Protein AF-A0A7C4GAS5-F1 (afdb_monomer)

pLDDT: mean 87.89, std 11.31, range [51.94, 98.31]

Structure (mmCIF, N/CA/C/O backbone):
data_AF-A0A7C4GAS5-F1
#
_entry.id   AF-A0A7C4GAS5-F1
#
loop_
_atom_site.group_PDB
_atom_site.id
_atom_site.type_symbol
_atom_site.label_atom_id
_atom_site.label_alt_id
_atom_site.label_comp_id
_atom_site.label_asym_id
_atom_site.label_entity_id
_atom_site.label_seq_id
_atom_site.pdbx_PDB_ins_code
_atom_site.Cartn_x
_atom_site.Cartn_y
_atom_site.Cartn_z
_atom_site.occupancy
_atom_site.B_iso_or_equiv
_atom_site.auth_seq_id
_atom_site.auth_comp_id
_atom_site.auth_asym_id
_atom_site.auth_atom_id
_atom_site.pdbx_PDB_model_num
ATOM 1 N N . MET A 1 1 ? -17.655 3.571 15.540 1.00 93.62 1 MET A N 1
ATOM 2 C CA . MET A 1 1 ? -17.601 3.275 16.992 1.00 93.62 1 MET A CA 1
ATOM 3 C C . MET A 1 1 ? -16.304 2.554 17.314 1.00 93.62 1 MET A C 1
ATOM 5 O O . MET A 1 1 ? -15.889 1.741 16.504 1.00 93.62 1 MET A O 1
ATOM 9 N N . LEU A 1 2 ? -15.661 2.874 18.437 1.00 95.56 2 LEU A N 1
ATOM 10 C CA . LEU A 1 2 ? -14.325 2.406 18.823 1.00 95.56 2 LEU A CA 1
ATOM 11 C C . LEU A 1 2 ? -14.411 1.533 20.083 1.00 95.56 2 LEU A C 1
ATOM 13 O O . LEU A 1 2 ? -15.047 1.950 21.049 1.00 95.56 2 LEU A O 1
ATOM 17 N N . ALA A 1 3 ? -13.740 0.383 20.095 1.00 96.94 3 ALA A N 1
ATOM 18 C CA . ALA A 1 3 ? -13.521 -0.452 21.277 1.00 96.94 3 ALA A CA 1
ATOM 19 C C . ALA A 1 3 ? -12.016 -0.584 21.579 1.00 96.94 3 ALA A C 1
ATOM 21 O O . ALA A 1 3 ? -11.228 -0.765 20.653 1.00 96.94 3 ALA A O 1
ATOM 22 N N . GLU A 1 4 ? -11.626 -0.467 22.852 1.00 96.94 4 GLU A N 1
ATOM 23 C CA . GLU A 1 4 ? -10.246 -0.601 23.361 1.00 96.94 4 GLU A CA 1
ATOM 24 C C . GLU A 1 4 ? -10.040 -1.970 24.026 1.00 96.94 4 GLU A C 1
ATOM 26 O O . GLU A 1 4 ? -10.882 -2.401 24.815 1.00 96.94 4 GLU A O 1
ATOM 31 N N . PHE A 1 5 ? -8.893 -2.603 23.768 1.00 96.94 5 PHE A N 1
ATOM 32 C CA . PHE A 1 5 ? -8.471 -3.872 24.364 1.00 96.94 5 PHE A CA 1
ATOM 33 C C . PHE A 1 5 ? -7.028 -3.800 24.888 1.00 96.94 5 PHE A C 1
ATOM 35 O O . PHE A 1 5 ? -6.174 -3.104 24.327 1.00 96.94 5 PHE A O 1
ATOM 42 N N . ASP A 1 6 ? -6.750 -4.574 25.942 1.00 96.12 6 ASP A N 1
ATOM 43 C CA . ASP A 1 6 ? -5.435 -4.646 26.599 1.00 96.12 6 ASP A CA 1
ATOM 44 C C . ASP A 1 6 ? -4.482 -5.673 25.967 1.00 96.12 6 ASP A C 1
ATOM 46 O O . ASP A 1 6 ? -3.270 -5.587 26.160 1.00 96.12 6 ASP A O 1
ATOM 50 N N . SER A 1 7 ? -5.003 -6.657 25.225 1.00 95.31 7 SER A N 1
ATOM 51 C CA . SER A 1 7 ? -4.203 -7.770 24.705 1.00 95.31 7 SER A CA 1
ATOM 52 C C . SER A 1 7 ? -4.516 -8.100 23.239 1.00 95.31 7 SER A C 1
ATOM 54 O O . SER A 1 7 ? -5.651 -7.923 22.787 1.00 95.31 7 SER A O 1
ATOM 56 N N . PRO A 1 8 ? -3.539 -8.643 22.485 1.00 95.31 8 PRO A N 1
ATOM 57 C CA . PRO A 1 8 ? -3.768 -9.074 21.108 1.00 95.31 8 PRO A CA 1
ATOM 58 C C . PRO A 1 8 ? -4.712 -10.285 21.021 1.00 95.31 8 PRO A C 1
ATOM 60 O O . PRO A 1 8 ? -5.433 -10.423 20.039 1.00 95.31 8 PRO A O 1
ATOM 63 N N . GLY A 1 9 ? -4.740 -11.148 22.045 1.00 95.19 9 GLY A N 1
ATOM 64 C CA . GLY A 1 9 ? -5.660 -12.291 22.104 1.00 95.19 9 GLY A CA 1
ATOM 65 C C . GLY A 1 9 ? -7.122 -11.863 22.263 1.00 95.19 9 GLY A C 1
ATOM 66 O O . GLY A 1 9 ? -8.003 -12.419 21.605 1.00 95.19 9 GLY A O 1
ATOM 67 N N . ALA A 1 10 ? -7.366 -10.822 23.065 1.00 95.50 10 ALA A N 1
ATOM 68 C CA . ALA A 1 10 ? -8.685 -10.207 23.187 1.00 95.50 10 ALA A CA 1
ATOM 69 C C . ALA A 1 10 ? -9.137 -9.599 21.851 1.00 95.50 10 ALA A C 1
ATOM 71 O O . ALA A 1 10 ? -10.256 -9.853 21.411 1.00 95.50 10 ALA A O 1
ATOM 72 N N . LEU A 1 11 ? -8.241 -8.884 21.155 1.00 96.69 11 LEU A N 1
ATOM 73 C CA . LEU A 1 11 ? -8.531 -8.328 19.830 1.00 96.69 11 LEU A CA 1
ATOM 74 C C . LEU A 1 11 ? -8.882 -9.420 18.804 1.00 96.69 11 LEU A C 1
ATOM 76 O O . LEU A 1 11 ? -9.826 -9.243 18.041 1.00 96.69 11 LEU A O 1
ATOM 80 N N . LEU A 1 12 ? -8.154 -10.543 18.788 1.00 96.56 12 LEU A N 1
ATOM 81 C CA . LEU A 1 12 ? -8.440 -11.674 17.892 1.00 96.56 12 LEU A CA 1
ATOM 82 C C . LEU A 1 12 ? -9.841 -12.246 18.131 1.00 96.56 12 LEU A C 1
ATOM 84 O O . LEU A 1 12 ? -10.623 -12.377 17.193 1.00 96.56 12 LEU A O 1
ATOM 88 N N . THR A 1 13 ? -10.170 -12.519 19.393 1.00 96.12 13 THR A N 1
ATOM 89 C CA . THR A 1 13 ? -11.479 -13.063 19.784 1.00 96.12 13 THR A CA 1
ATOM 90 C C . THR A 1 13 ? -12.610 -12.084 19.452 1.00 96.12 13 THR A C 1
ATOM 92 O O . THR A 1 13 ? -13.660 -12.478 18.947 1.00 96.12 13 THR A O 1
ATOM 95 N N . ALA A 1 14 ? -12.388 -10.788 19.688 1.00 96.38 14 ALA A N 1
ATOM 96 C CA . ALA A 1 14 ? -13.325 -9.730 19.324 1.00 96.38 14 ALA A CA 1
ATOM 97 C C . ALA A 1 14 ? -13.529 -9.632 17.804 1.00 96.38 14 ALA A C 1
ATOM 99 O O . ALA A 1 14 ? -14.662 -9.500 17.345 1.00 96.38 14 ALA A O 1
ATOM 100 N N . ALA A 1 15 ? -12.453 -9.729 17.020 1.00 96.94 15 ALA A N 1
ATOM 101 C CA . ALA A 1 15 ? -12.507 -9.694 15.562 1.00 96.94 15 ALA A CA 1
ATOM 102 C C . ALA A 1 15 ? -13.317 -10.870 14.989 1.00 96.94 15 ALA A C 1
ATOM 104 O O . ALA A 1 15 ? -14.141 -10.659 14.100 1.00 96.94 15 ALA A O 1
ATOM 105 N N . GLU A 1 16 ? -13.154 -12.082 15.529 1.00 96.31 16 GLU A N 1
ATOM 106 C CA . GLU A 1 16 ? -13.967 -13.245 15.141 1.00 96.31 16 GLU A CA 1
ATOM 107 C C . GLU A 1 16 ? -15.456 -13.019 15.427 1.00 96.31 16 GLU A C 1
ATOM 109 O O . GLU A 1 16 ? -16.288 -13.228 14.548 1.00 96.31 16 GLU A O 1
ATOM 114 N N . GLN A 1 17 ? -15.799 -12.510 16.614 1.00 96.06 17 GLN A N 1
ATOM 115 C CA . GLN A 1 17 ? -17.194 -12.235 16.977 1.00 96.06 17 GLN A CA 1
ATOM 116 C C . GLN A 1 17 ? -17.818 -11.130 16.119 1.00 96.06 17 GLN A C 1
ATOM 118 O O . GLN A 1 17 ? -18.981 -11.232 15.734 1.00 96.06 17 GLN A O 1
ATOM 123 N N . VAL A 1 18 ? -17.060 -10.081 15.787 1.00 96.06 18 VAL A N 1
ATOM 124 C CA . VAL A 1 18 ? -17.526 -8.986 14.920 1.00 96.06 18 VAL A CA 1
ATOM 125 C C . VAL A 1 18 ? -17.733 -9.478 13.485 1.00 96.06 18 VAL A C 1
ATOM 127 O O . VAL A 1 18 ? -18.745 -9.144 12.864 1.00 96.06 18 VAL A O 1
ATOM 130 N N . ARG A 1 19 ? -16.827 -10.321 12.971 1.00 95.31 19 ARG A N 1
ATOM 131 C CA . ARG A 1 19 ? -16.991 -10.999 11.677 1.00 95.31 19 ARG A CA 1
ATOM 132 C C . ARG A 1 19 ? -18.252 -11.865 11.668 1.00 95.31 19 ARG A C 1
ATOM 134 O O . ARG A 1 19 ? -19.052 -11.763 10.740 1.00 95.31 19 ARG A O 1
ATOM 141 N N . ASP A 1 20 ? -18.428 -12.698 12.691 1.00 95.38 20 ASP A N 1
ATOM 142 C CA . ASP A 1 20 ? -19.526 -13.667 12.781 1.00 95.38 20 ASP A CA 1
ATOM 143 C C . ASP A 1 20 ? -20.883 -12.982 13.024 1.00 95.38 20 ASP A C 1
ATOM 145 O O . ASP A 1 20 ? -21.916 -13.475 12.569 1.00 95.38 20 ASP A O 1
ATOM 149 N N . ALA A 1 21 ? -20.886 -11.798 13.650 1.00 94.19 21 ALA A N 1
ATOM 150 C CA . ALA A 1 21 ? -22.058 -10.929 13.758 1.00 94.19 21 ALA A CA 1
ATOM 151 C C . ALA A 1 21 ? -22.500 -10.336 12.403 1.00 94.19 21 ALA A C 1
ATOM 153 O O . ALA A 1 21 ? -23.658 -9.948 12.252 1.00 94.19 21 ALA A O 1
ATOM 154 N N . GLY A 1 22 ? -21.618 -10.328 11.396 1.00 94.25 22 GLY A N 1
ATOM 155 C CA . GLY A 1 22 ? -21.942 -9.943 10.021 1.00 94.25 22 GLY A CA 1
ATOM 156 C C . GLY A 1 22 ? -21.581 -8.507 9.637 1.00 94.25 22 GLY A C 1
ATOM 157 O O . GLY A 1 22 ? -21.947 -8.080 8.534 1.00 94.25 22 GLY A O 1
ATOM 158 N N . PHE A 1 23 ? -20.835 -7.786 10.480 1.00 95.31 23 PHE A N 1
ATOM 159 C CA . PHE A 1 23 ? -20.295 -6.470 10.137 1.00 95.31 23 PHE A CA 1
ATOM 160 C C . PHE A 1 23 ? -19.322 -6.581 8.954 1.00 95.31 23 PHE A C 1
ATOM 162 O O . PHE A 1 23 ? -18.507 -7.505 8.868 1.00 95.31 23 PHE A O 1
ATOM 169 N N . ARG A 1 24 ? -19.389 -5.626 8.021 1.00 93.50 24 ARG A N 1
ATOM 170 C CA . ARG A 1 24 ? -18.609 -5.621 6.769 1.00 93.50 24 ARG A CA 1
ATOM 171 C C . ARG A 1 24 ? -17.616 -4.468 6.663 1.00 93.50 24 ARG A C 1
ATOM 173 O O . ARG A 1 24 ? -16.608 -4.614 5.979 1.00 93.50 24 ARG A O 1
ATOM 180 N N . ARG A 1 25 ? -17.912 -3.328 7.282 1.00 94.50 25 ARG A N 1
ATOM 181 C CA . ARG A 1 25 ? -17.090 -2.116 7.308 1.00 94.50 25 ARG A CA 1
ATOM 182 C C . ARG A 1 25 ? -16.581 -1.893 8.722 1.00 94.50 25 ARG A C 1
ATOM 184 O O . ARG A 1 25 ? -17.173 -1.178 9.525 1.00 94.50 25 ARG A O 1
ATOM 191 N N . TRP A 1 26 ? -15.489 -2.562 9.031 1.00 95.38 26 TRP A N 1
ATOM 192 C CA . TRP A 1 26 ? -14.801 -2.429 10.300 1.00 95.38 26 TRP A CA 1
ATOM 193 C C . TRP A 1 26 ? -13.328 -2.761 10.100 1.00 95.38 26 TRP A C 1
ATOM 195 O O . TRP A 1 26 ? -12.958 -3.420 9.127 1.00 95.38 26 TRP A O 1
ATOM 205 N N . ASP A 1 27 ? -12.496 -2.269 11.005 1.00 95.38 27 ASP A N 1
ATOM 206 C CA . ASP A 1 27 ? -11.054 -2.450 10.951 1.00 95.38 27 ASP A CA 1
ATOM 207 C C . ASP A 1 27 ? -10.482 -2.659 12.355 1.00 95.38 27 ASP A C 1
ATOM 209 O O . ASP A 1 27 ? -11.112 -2.326 13.368 1.00 95.38 27 ASP A O 1
ATOM 213 N N . THR A 1 28 ? -9.281 -3.224 12.416 1.00 96.50 28 THR A N 1
ATOM 214 C CA . THR A 1 28 ? -8.532 -3.397 13.659 1.00 96.50 28 THR A CA 1
ATOM 215 C C . THR A 1 28 ? -7.235 -2.609 13.600 1.00 96.50 28 THR A C 1
ATOM 217 O O . THR A 1 28 ? -6.583 -2.505 12.564 1.00 96.50 28 THR A O 1
ATOM 220 N N . HIS A 1 29 ? -6.846 -2.032 14.731 1.00 96.06 29 HIS A N 1
ATOM 221 C CA . HIS A 1 29 ? -5.615 -1.269 14.840 1.00 96.06 29 HIS A CA 1
ATOM 222 C C . HIS A 1 29 ? -4.776 -1.806 15.991 1.00 96.06 29 HIS A C 1
ATOM 224 O O . HIS A 1 29 ? -5.226 -1.871 17.138 1.00 96.06 29 HIS A O 1
ATOM 230 N N . SER A 1 30 ? -3.541 -2.176 15.674 1.00 96.56 30 SER A N 1
ATOM 231 C CA . SER A 1 30 ? -2.577 -2.726 16.617 1.00 96.56 30 SER A CA 1
ATOM 232 C C . SER A 1 30 ? -1.210 -2.053 16.454 1.00 96.56 30 SER A C 1
ATOM 234 O O . SER A 1 30 ? -0.847 -1.653 15.344 1.00 96.56 30 SER A O 1
ATOM 236 N N . PRO A 1 31 ? -0.413 -1.958 17.533 1.00 96.19 31 PRO A N 1
ATOM 237 C CA . PRO A 1 31 ? 0.926 -1.366 17.480 1.00 96.19 31 PRO A CA 1
ATOM 238 C C . PRO A 1 31 ? 1.930 -2.226 16.698 1.00 96.19 31 PRO A C 1
ATOM 240 O O . PRO A 1 31 ? 2.973 -1.736 16.272 1.00 96.19 31 PRO A O 1
ATOM 243 N N . PHE A 1 32 ? 1.622 -3.509 16.505 1.00 95.62 32 PHE A N 1
ATOM 244 C CA . PHE A 1 32 ? 2.434 -4.468 15.763 1.00 95.62 32 PHE A CA 1
ATOM 245 C C . PHE A 1 32 ? 1.546 -5.476 15.014 1.00 95.62 32 PHE A C 1
ATOM 247 O O . PHE A 1 32 ? 0.369 -5.622 15.360 1.00 95.62 32 PHE A O 1
ATOM 254 N N . PRO A 1 33 ? 2.082 -6.204 14.017 1.00 94.62 33 PRO A N 1
ATOM 255 C CA . PRO A 1 33 ? 1.334 -7.237 13.304 1.00 94.62 33 PRO A CA 1
ATOM 256 C C . PRO A 1 33 ? 0.911 -8.381 14.235 1.00 94.62 33 PRO A C 1
ATOM 258 O O . PRO A 1 33 ? 1.749 -9.104 14.780 1.00 94.62 33 PRO A O 1
ATOM 261 N N . VAL A 1 34 ? -0.398 -8.561 14.412 1.00 95.31 34 VAL A N 1
ATOM 262 C CA . VAL A 1 34 ? -0.955 -9.662 15.205 1.00 95.31 34 VAL A CA 1
ATOM 263 C C . VAL A 1 34 ? -1.137 -10.880 14.301 1.00 95.31 34 VAL A C 1
ATOM 265 O O . VAL A 1 34 ? -1.860 -10.838 13.309 1.00 95.31 34 VAL A O 1
ATOM 268 N N . HIS A 1 35 ? -0.473 -11.986 14.631 1.00 94.75 35 HIS A N 1
ATOM 269 C CA . HIS A 1 35 ? -0.572 -13.215 13.846 1.00 94.75 35 HIS A CA 1
ATOM 270 C C . HIS A 1 35 ? -2.004 -13.760 13.891 1.00 94.75 35 HIS A C 1
ATOM 272 O O . HIS A 1 35 ? -2.586 -13.887 14.963 1.00 94.75 35 HIS A O 1
ATOM 278 N N . GLY A 1 36 ? -2.563 -14.096 12.728 1.00 93.50 36 GLY A N 1
ATOM 279 C CA . GLY A 1 36 ? -3.919 -14.642 12.622 1.00 93.50 36 GLY A CA 1
ATOM 280 C C . GLY A 1 36 ? -5.035 -13.598 12.550 1.00 93.50 36 GLY A C 1
ATOM 281 O O . GLY A 1 36 ? -6.168 -13.982 12.270 1.00 93.50 36 GLY A O 1
ATOM 282 N N . ILE A 1 37 ? -4.737 -12.299 12.700 1.00 95.38 37 ILE A N 1
ATOM 283 C CA . ILE A 1 37 ? -5.765 -11.246 12.632 1.00 95.38 37 ILE A CA 1
ATOM 284 C C . ILE A 1 37 ? -6.477 -11.229 11.277 1.00 95.38 37 ILE A C 1
ATOM 286 O O . ILE A 1 37 ? -7.697 -11.131 11.228 1.00 95.38 37 ILE A O 1
ATOM 290 N N . ASP A 1 38 ? -5.747 -11.471 10.186 1.00 93.62 38 ASP A N 1
ATOM 291 C CA . ASP A 1 38 ? -6.314 -11.547 8.839 1.00 93.62 38 ASP A CA 1
ATOM 292 C C . ASP A 1 38 ? -7.386 -12.647 8.717 1.00 93.62 38 ASP A C 1
ATOM 294 O O . ASP A 1 38 ? -8.411 -12.477 8.053 1.00 93.62 38 ASP A O 1
ATOM 298 N N . GLN A 1 39 ? -7.159 -13.791 9.373 1.00 93.75 39 GLN A N 1
ATOM 299 C CA . GLN A 1 39 ? -8.096 -14.918 9.378 1.00 93.75 39 GLN A CA 1
ATOM 300 C C . GLN A 1 39 ? -9.282 -14.634 10.305 1.00 93.75 39 GLN A C 1
ATOM 302 O O . GLN A 1 39 ? -10.425 -14.891 9.921 1.00 93.75 39 GLN A O 1
ATOM 307 N N . ALA A 1 40 ? -9.025 -14.039 11.474 1.00 95.12 40 ALA A N 1
ATOM 308 C CA . ALA A 1 40 ? -10.055 -13.597 12.412 1.00 95.12 40 ALA A CA 1
ATOM 309 C C . ALA A 1 40 ? -11.010 -12.580 11.765 1.00 95.12 40 ALA A C 1
ATOM 311 O O . ALA A 1 40 ? -12.224 -12.735 11.854 1.00 95.12 40 ALA A O 1
ATOM 312 N N . MET A 1 41 ? -10.477 -11.612 11.013 1.00 95.31 41 MET A N 1
ATOM 313 C CA . MET A 1 41 ? -11.263 -10.638 10.247 1.00 95.31 41 MET A CA 1
ATOM 314 C C . MET A 1 41 ? -11.915 -11.231 8.989 1.00 95.31 41 MET A C 1
ATOM 316 O O . MET A 1 41 ? -12.883 -10.680 8.470 1.00 95.31 41 MET A O 1
ATOM 320 N N . GLY A 1 42 ? -11.397 -12.347 8.471 1.00 93.06 42 GLY A N 1
ATOM 321 C CA . GLY A 1 42 ? -11.877 -12.952 7.228 1.00 93.06 42 GLY A CA 1
ATOM 322 C C . GLY A 1 42 ? -11.516 -12.144 5.976 1.00 93.06 42 GLY A C 1
ATOM 323 O O . GLY A 1 42 ? -12.251 -12.177 4.983 1.00 93.06 42 GLY A O 1
ATOM 324 N N . ILE A 1 43 ? -10.400 -11.406 6.000 1.00 91.25 43 ILE A N 1
ATOM 325 C CA . ILE A 1 43 ? -9.978 -10.596 4.853 1.00 91.25 43 ILE A CA 1
ATOM 326 C C . ILE A 1 43 ? -9.440 -11.469 3.717 1.00 91.25 43 ILE A C 1
ATOM 328 O O . ILE A 1 43 ? -8.815 -12.515 3.904 1.00 91.25 43 ILE A O 1
ATOM 332 N N . ARG A 1 44 ? -9.681 -11.025 2.482 1.00 91.56 44 ARG A N 1
ATOM 333 C CA . ARG A 1 44 ? -9.149 -11.690 1.288 1.00 91.56 44 ARG A CA 1
ATOM 334 C C . ARG A 1 44 ? -7.689 -11.307 1.080 1.00 91.56 44 ARG A C 1
ATOM 336 O O . ARG A 1 44 ? -7.268 -10.204 1.416 1.00 91.56 44 ARG A O 1
ATOM 343 N N . ARG A 1 45 ? -6.936 -12.189 0.418 1.00 91.62 45 ARG A N 1
ATOM 344 C CA . ARG A 1 45 ? -5.566 -11.883 -0.016 1.00 91.62 45 ARG A CA 1
ATOM 345 C C . ARG A 1 45 ? -5.534 -10.629 -0.892 1.00 91.62 45 ARG A C 1
ATOM 347 O O . ARG A 1 45 ? -6.363 -10.460 -1.789 1.00 91.62 45 ARG A O 1
ATOM 354 N N . THR A 1 46 ? -4.537 -9.782 -0.648 1.00 93.50 46 THR A N 1
ATOM 355 C CA . THR A 1 46 ? -4.299 -8.569 -1.435 1.00 93.50 46 THR A CA 1
ATOM 356 C C . THR A 1 46 ? -3.953 -8.890 -2.895 1.00 93.50 46 THR A C 1
ATOM 358 O O . THR A 1 46 ? -3.349 -9.919 -3.204 1.00 93.50 46 THR A O 1
ATOM 361 N N . ARG A 1 47 ? -4.324 -7.983 -3.807 1.00 95.31 47 ARG A N 1
ATOM 362 C CA . ARG A 1 47 ? -3.969 -8.040 -5.237 1.00 95.31 47 ARG A CA 1
ATOM 363 C C . ARG A 1 47 ? -2.584 -7.456 -5.533 1.00 95.31 47 ARG A C 1
ATOM 365 O O . ARG A 1 47 ? -2.110 -7.584 -6.659 1.00 95.31 47 ARG A O 1
ATOM 372 N N . LEU A 1 48 ? -1.929 -6.851 -4.538 1.00 96.12 48 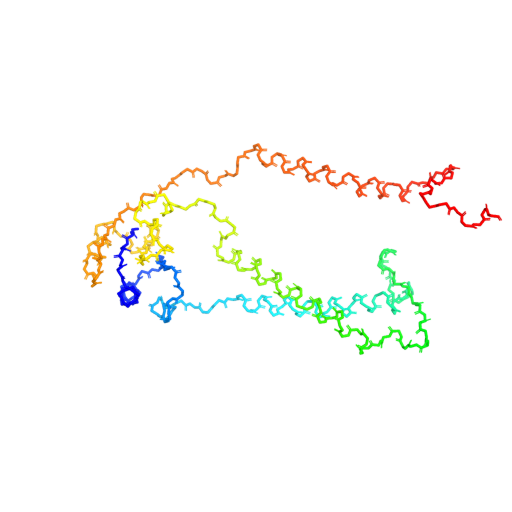LEU A N 1
ATOM 373 C CA . LEU A 1 48 ? -0.629 -6.195 -4.686 1.00 96.12 48 LEU A CA 1
ATOM 374 C C . LEU A 1 48 ? 0.457 -7.092 -5.320 1.00 96.12 48 LEU A C 1
ATOM 376 O O . LEU A 1 48 ? 1.134 -6.610 -6.224 1.00 96.12 48 LEU A O 1
ATOM 380 N N . PRO A 1 49 ? 0.599 -8.390 -4.970 1.00 96.94 49 PRO A N 1
ATOM 381 C CA . PRO A 1 49 ? 1.613 -9.249 -5.586 1.00 96.94 49 PRO A CA 1
ATOM 382 C C . PRO A 1 49 ? 1.477 -9.371 -7.108 1.00 96.94 49 PRO A C 1
ATOM 384 O O . PRO A 1 49 ? 2.482 -9.416 -7.811 1.00 96.94 49 PRO A O 1
ATOM 387 N N . TRP A 1 50 ? 0.248 -9.367 -7.636 1.00 97.75 50 TRP A N 1
ATOM 388 C CA . TRP A 1 50 ? 0.012 -9.401 -9.082 1.00 97.75 50 TRP A CA 1
ATOM 389 C C . TRP A 1 50 ? 0.432 -8.101 -9.767 1.00 97.75 50 TRP A C 1
ATOM 391 O O . TRP A 1 50 ? 1.010 -8.142 -10.850 1.00 97.75 50 TRP A O 1
ATOM 401 N N . ILE A 1 51 ? 0.191 -6.956 -9.124 1.00 97.25 51 ILE A N 1
ATOM 402 C CA . ILE A 1 51 ? 0.634 -5.647 -9.623 1.00 97.25 51 ILE A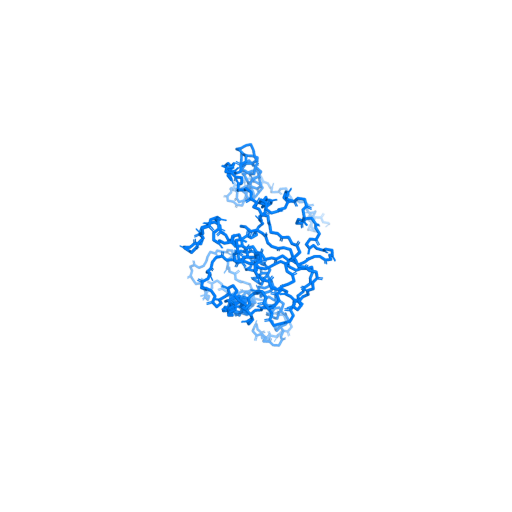 CA 1
ATOM 403 C C . ILE A 1 51 ? 2.165 -5.609 -9.685 1.00 97.25 51 ILE A C 1
ATOM 405 O O . ILE A 1 51 ? 2.733 -5.231 -10.707 1.00 97.25 51 ILE A O 1
ATOM 409 N N . VAL A 1 52 ? 2.830 -6.064 -8.618 1.00 98.12 52 VAL A N 1
ATOM 410 C CA . VAL A 1 52 ? 4.296 -6.136 -8.538 1.00 98.12 52 VAL A CA 1
ATOM 411 C C . VAL A 1 52 ? 4.864 -7.074 -9.602 1.00 98.12 52 VAL A C 1
ATOM 413 O O . VAL A 1 52 ? 5.839 -6.723 -10.261 1.00 98.12 52 VAL A O 1
ATOM 416 N N . PHE A 1 53 ? 4.237 -8.232 -9.824 1.00 98.06 53 PHE A N 1
ATOM 417 C CA . PHE A 1 53 ? 4.650 -9.172 -10.865 1.00 98.06 53 PHE A CA 1
ATOM 418 C C . PHE A 1 53 ? 4.575 -8.555 -12.268 1.00 98.06 53 PHE A C 1
ATOM 420 O O . PHE A 1 53 ? 5.543 -8.624 -13.022 1.00 98.06 53 PHE A O 1
ATOM 427 N N . VAL A 1 54 ? 3.455 -7.906 -12.608 1.00 98.25 54 VAL A N 1
ATOM 428 C CA . VAL A 1 54 ? 3.282 -7.249 -13.914 1.00 98.25 54 VAL A CA 1
ATOM 429 C C . VAL A 1 54 ? 4.271 -6.093 -14.088 1.00 98.25 54 VAL A C 1
ATOM 431 O O . VAL A 1 54 ? 4.845 -5.943 -15.163 1.00 98.25 54 VAL A O 1
ATOM 434 N N . ALA A 1 55 ? 4.529 -5.313 -13.036 1.00 97.94 55 ALA A N 1
ATOM 435 C CA . ALA A 1 55 ? 5.529 -4.248 -13.068 1.00 97.94 55 ALA A CA 1
ATOM 436 C C . ALA A 1 55 ? 6.962 -4.786 -13.229 1.00 97.94 55 ALA A C 1
ATOM 438 O O . ALA A 1 55 ? 7.751 -4.213 -13.977 1.00 97.94 55 ALA A O 1
ATOM 439 N N . GLY A 1 56 ? 7.295 -5.903 -12.580 1.00 97.94 56 GLY A N 1
ATOM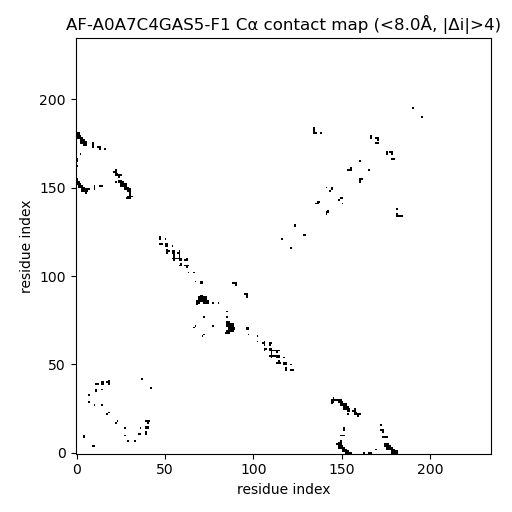 440 C CA . GLY A 1 56 ? 8.571 -6.590 -12.777 1.00 97.94 56 GLY A CA 1
ATOM 441 C C . GLY A 1 56 ? 8.725 -7.104 -14.210 1.00 97.94 56 GLY A C 1
ATOM 442 O O . GLY A 1 56 ? 9.748 -6.859 -14.843 1.00 97.94 56 GLY A O 1
ATOM 443 N N . LEU A 1 57 ? 7.684 -7.736 -14.765 1.00 98.25 57 LEU A N 1
ATOM 444 C CA . LEU A 1 57 ? 7.673 -8.181 -16.162 1.00 98.25 57 LEU A CA 1
ATOM 445 C C . LEU A 1 57 ? 7.843 -7.001 -17.129 1.00 98.25 57 LEU A C 1
ATOM 447 O O . LEU A 1 57 ? 8.613 -7.093 -18.085 1.00 98.25 57 LEU A O 1
ATOM 451 N N . PHE A 1 58 ? 7.190 -5.872 -16.843 1.00 97.94 58 PHE A N 1
ATOM 452 C CA . PHE A 1 58 ? 7.421 -4.628 -17.569 1.00 97.94 58 PHE A CA 1
ATOM 453 C C . PHE A 1 58 ? 8.893 -4.202 -17.487 1.00 97.94 58 PHE A C 1
ATOM 455 O O . PHE A 1 58 ? 9.488 -3.944 -18.528 1.00 97.94 58 PHE A O 1
ATOM 462 N N . GLY A 1 59 ? 9.514 -4.222 -16.304 1.00 97.50 59 GLY A N 1
ATOM 463 C CA . GLY A 1 59 ? 10.942 -3.929 -16.127 1.00 97.50 59 GLY A CA 1
ATOM 464 C C . GLY A 1 59 ? 11.861 -4.831 -16.961 1.00 97.50 59 GLY A C 1
ATOM 465 O O . GLY A 1 59 ? 12.776 -4.328 -17.612 1.00 97.50 59 GLY A O 1
ATOM 466 N N . VAL A 1 60 ? 11.566 -6.136 -17.043 1.00 97.56 60 VAL A N 1
ATOM 467 C CA . VAL A 1 60 ? 12.294 -7.074 -17.918 1.00 97.56 60 VAL A CA 1
ATOM 468 C C . VAL A 1 60 ? 12.172 -6.656 -19.384 1.00 97.56 60 VAL A C 1
ATOM 470 O O . VAL A 1 60 ? 13.177 -6.518 -20.084 1.00 97.56 60 VAL A O 1
ATOM 473 N N . THR A 1 61 ? 10.941 -6.434 -19.854 1.00 96.50 61 THR A N 1
ATOM 474 C CA . THR A 1 61 ? 10.684 -6.064 -21.254 1.00 96.50 61 THR A CA 1
ATOM 475 C C . THR A 1 61 ? 11.280 -4.705 -21.610 1.00 96.50 61 THR A C 1
ATOM 477 O O . THR A 1 61 ? 11.881 -4.566 -22.671 1.00 96.50 61 THR A O 1
ATOM 480 N N . ALA A 1 62 ? 11.192 -3.728 -20.707 1.00 95.06 62 ALA A N 1
ATOM 481 C CA . ALA A 1 62 ? 11.756 -2.399 -20.874 1.00 95.06 62 ALA A CA 1
ATOM 482 C C . ALA A 1 62 ? 13.287 -2.442 -20.879 1.00 95.06 62 ALA A C 1
ATOM 484 O O . ALA A 1 62 ? 13.898 -1.774 -21.705 1.00 95.06 62 ALA A O 1
ATOM 485 N N . GLY A 1 63 ? 13.918 -3.253 -20.025 1.00 94.88 63 GLY A N 1
ATOM 486 C CA . GLY A 1 63 ? 15.372 -3.413 -20.004 1.00 94.88 63 GLY A CA 1
ATOM 487 C C . GLY A 1 63 ? 15.927 -4.100 -21.248 1.00 94.88 63 GLY A C 1
ATOM 488 O O . GLY A 1 63 ? 16.971 -3.690 -21.757 1.00 94.88 63 GLY A O 1
ATOM 489 N N . LEU A 1 64 ? 15.218 -5.102 -21.775 1.00 92.62 64 LEU A N 1
ATOM 490 C CA . LEU A 1 64 ? 15.551 -5.721 -23.061 1.00 92.62 64 LEU A CA 1
ATOM 491 C C . LEU A 1 64 ? 15.364 -4.736 -24.217 1.00 92.62 64 LEU A C 1
ATOM 493 O O . LEU A 1 64 ? 16.276 -4.561 -25.022 1.00 92.62 64 LEU A O 1
ATOM 497 N N . ALA A 1 65 ? 14.211 -4.066 -24.275 1.00 90.38 65 ALA A N 1
ATOM 498 C CA . ALA A 1 65 ? 13.893 -3.109 -25.328 1.00 90.38 65 ALA A CA 1
ATOM 499 C C . ALA A 1 65 ? 14.853 -1.916 -25.323 1.00 90.38 65 ALA A C 1
ATOM 501 O O . ALA A 1 65 ? 15.322 -1.521 -26.382 1.00 90.38 65 ALA A O 1
ATOM 502 N N . LEU A 1 66 ? 15.193 -1.379 -24.148 1.00 90.50 66 LEU A N 1
ATOM 503 C CA . LEU A 1 66 ? 16.132 -0.270 -23.999 1.00 90.50 66 LEU A CA 1
ATOM 504 C C . LEU A 1 66 ? 17.516 -0.639 -24.530 1.00 90.50 66 LEU A C 1
ATOM 506 O O . LEU A 1 66 ? 18.102 0.132 -25.279 1.00 90.50 66 LEU A O 1
ATOM 510 N N . GLN A 1 67 ? 18.036 -1.809 -24.159 1.00 90.50 67 GLN A N 1
ATOM 511 C CA . GLN A 1 67 ? 19.381 -2.220 -24.563 1.00 90.50 67 GLN A CA 1
ATOM 512 C C . GLN A 1 67 ? 19.449 -2.648 -26.025 1.00 90.50 67 GLN A C 1
ATOM 514 O O . GLN A 1 67 ? 20.438 -2.353 -26.694 1.00 90.50 67 GLN A O 1
ATOM 519 N N . TRP A 1 68 ? 18.392 -3.284 -26.539 1.00 86.25 68 TRP A N 1
ATOM 520 C CA . TRP A 1 68 ? 18.236 -3.525 -27.971 1.00 86.25 68 TRP A CA 1
ATOM 521 C C . TRP A 1 68 ? 18.196 -2.202 -28.740 1.00 86.25 68 TRP A C 1
ATOM 523 O O . TRP A 1 68 ? 18.932 -2.030 -29.711 1.00 86.25 68 TRP A O 1
ATOM 533 N N . LEU A 1 69 ? 17.404 -1.243 -28.254 1.00 85.62 69 LEU A N 1
ATOM 534 C CA . LEU A 1 69 ? 17.284 0.074 -28.857 1.00 85.62 69 LEU A CA 1
ATOM 535 C C . LEU A 1 69 ? 18.622 0.806 -28.867 1.00 85.62 69 LEU A C 1
ATOM 537 O O . LEU A 1 69 ? 18.958 1.388 -29.880 1.00 85.62 69 LEU A O 1
ATOM 541 N N . THR A 1 70 ? 19.399 0.793 -27.787 1.00 86.00 70 THR A N 1
ATOM 542 C CA . THR A 1 70 ? 20.645 1.570 -27.729 1.00 86.00 70 THR A CA 1
ATOM 543 C C . THR A 1 70 ? 21.819 0.909 -28.441 1.00 86.00 70 THR A C 1
ATOM 545 O O . THR A 1 70 ? 22.638 1.635 -28.996 1.00 86.00 70 THR A O 1
ATOM 548 N N . ASN A 1 71 ? 21.912 -0.428 -28.447 1.00 83.44 71 ASN A N 1
ATOM 549 C CA . ASN A 1 71 ? 23.075 -1.143 -28.991 1.00 83.44 71 ASN A CA 1
ATOM 550 C C . ASN A 1 71 ? 22.868 -1.698 -30.405 1.00 83.44 71 ASN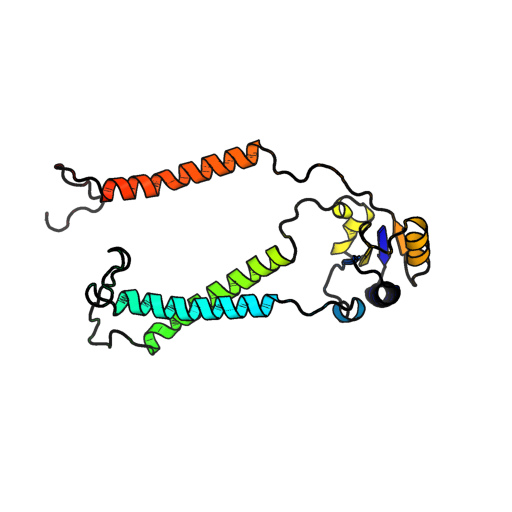 A C 1
ATOM 552 O O . ASN A 1 71 ? 23.838 -1.816 -31.144 1.00 83.44 71 ASN A O 1
ATOM 556 N N . ALA A 1 72 ? 21.646 -2.091 -30.775 1.00 74.12 72 ALA A N 1
ATOM 557 C CA . ALA A 1 72 ? 21.406 -2.869 -31.992 1.00 74.12 72 ALA A CA 1
ATOM 558 C C . ALA A 1 72 ? 20.491 -2.171 -33.002 1.00 74.12 72 ALA A C 1
ATOM 560 O O . ALA A 1 72 ? 20.667 -2.368 -34.202 1.00 74.12 72 ALA A O 1
ATOM 561 N N . ALA A 1 73 ? 19.532 -1.362 -32.548 1.00 72.38 73 ALA A N 1
ATOM 562 C CA . ALA A 1 73 ? 18.595 -0.708 -33.450 1.00 72.38 73 ALA A CA 1
ATOM 563 C C . ALA A 1 73 ? 19.278 0.418 -34.241 1.00 72.38 73 ALA A C 1
ATOM 565 O O . ALA A 1 73 ? 19.823 1.356 -33.664 1.00 72.38 73 ALA A O 1
ATOM 566 N N . SER A 1 74 ? 19.213 0.355 -35.569 1.00 67.69 74 SER A N 1
ATOM 567 C CA . SER A 1 74 ? 19.606 1.451 -36.458 1.00 67.69 74 SER A CA 1
ATOM 568 C C . SER A 1 74 ? 18.364 2.145 -37.028 1.00 67.69 74 SER A C 1
ATOM 570 O O . SER A 1 74 ? 17.268 1.588 -37.034 1.00 67.69 74 SER A O 1
ATOM 572 N N . ALA A 1 75 ? 18.517 3.357 -37.572 1.00 60.84 75 ALA A N 1
ATOM 573 C CA . ALA A 1 75 ? 17.422 4.099 -38.216 1.00 60.84 75 ALA A CA 1
ATOM 574 C C . ALA A 1 75 ? 16.681 3.304 -39.319 1.00 60.84 75 ALA A C 1
ATOM 576 O O . ALA A 1 75 ? 15.516 3.583 -39.599 1.00 60.84 75 ALA A O 1
ATOM 577 N N . ALA A 1 76 ? 17.348 2.316 -39.926 1.00 61.41 76 ALA A N 1
ATOM 578 C CA . ALA A 1 76 ? 16.784 1.418 -40.930 1.00 61.41 76 ALA A CA 1
ATOM 579 C C . ALA A 1 76 ? 15.883 0.310 -40.346 1.00 61.41 76 ALA A C 1
ATOM 581 O O . ALA A 1 76 ? 14.967 -0.138 -41.030 1.00 61.41 76 ALA A O 1
ATOM 582 N N . ASP A 1 77 ? 16.102 -0.101 -39.093 1.00 63.25 77 ASP A N 1
ATOM 583 C CA . ASP A 1 77 ? 15.391 -1.224 -38.458 1.00 63.25 77 ASP A CA 1
ATOM 584 C C . ASP A 1 77 ? 14.042 -0.803 -37.852 1.00 63.25 77 ASP A C 1
ATOM 586 O O . ASP A 1 77 ? 13.198 -1.638 -37.530 1.00 63.25 77 ASP A O 1
ATOM 590 N N . ALA A 1 78 ? 13.827 0.506 -37.699 1.00 61.34 78 ALA A N 1
ATOM 591 C CA . ALA A 1 78 ? 12.658 1.094 -37.053 1.00 61.34 78 ALA A CA 1
ATOM 592 C C . ALA A 1 78 ? 12.110 2.312 -37.833 1.00 61.34 78 ALA A C 1
ATOM 594 O O . ALA A 1 78 ? 12.093 3.436 -37.312 1.00 61.34 78 ALA A O 1
ATOM 595 N N . PRO A 1 79 ? 11.661 2.130 -39.093 1.00 59.94 79 PRO A N 1
ATOM 596 C CA . PRO A 1 79 ? 11.132 3.223 -39.902 1.00 59.94 79 PRO A CA 1
ATOM 597 C C . PRO A 1 79 ? 9.872 3.819 -39.251 1.00 59.94 79 PRO A C 1
ATOM 599 O O . PRO A 1 79 ? 8.880 3.128 -39.038 1.00 59.94 79 PRO A O 1
ATOM 602 N N . GLY A 1 80 ? 9.914 5.115 -38.928 1.00 65.56 80 GLY A N 1
ATOM 603 C CA . GLY A 1 80 ? 8.795 5.858 -38.329 1.00 65.56 80 GLY A CA 1
ATOM 604 C C . GLY A 1 80 ? 8.926 6.165 -36.833 1.00 65.56 80 GLY A C 1
ATOM 605 O O . GLY A 1 80 ? 8.163 6.987 -36.323 1.00 65.56 80 GLY A O 1
ATOM 606 N N . LEU A 1 81 ? 9.910 5.592 -36.131 1.00 65.94 81 LEU A N 1
ATOM 607 C CA . LEU A 1 81 ? 10.266 6.040 -34.781 1.00 65.94 81 LEU A CA 1
ATOM 608 C C . LEU A 1 81 ? 10.973 7.404 -34.855 1.00 65.94 81 LEU A C 1
ATOM 610 O O . LEU A 1 81 ? 11.840 7.629 -35.701 1.00 65.94 81 LEU A O 1
ATOM 614 N N . TRP A 1 82 ? 10.567 8.342 -33.990 1.00 62.62 82 TRP A N 1
ATOM 615 C CA . TRP A 1 82 ? 11.178 9.673 -33.906 1.00 62.62 82 TRP A CA 1
ATOM 616 C C . TRP A 1 82 ? 12.692 9.573 -33.716 1.00 62.62 82 TRP A C 1
ATOM 618 O O . TRP A 1 82 ? 13.177 8.665 -33.051 1.00 62.62 82 TRP A O 1
ATOM 628 N N . THR A 1 83 ? 13.437 10.559 -34.220 1.00 63.56 83 THR A N 1
ATOM 629 C CA . THR A 1 83 ? 14.913 10.582 -34.217 1.00 63.56 83 THR A CA 1
ATOM 630 C C . THR A 1 83 ? 15.535 10.418 -32.824 1.00 63.56 83 THR A C 1
ATOM 632 O O . THR A 1 83 ? 16.678 10.001 -32.709 1.00 63.56 83 THR A O 1
ATOM 635 N N . ILE A 1 84 ? 14.789 10.725 -31.754 1.00 63.72 84 ILE A N 1
ATOM 636 C CA . ILE A 1 84 ? 15.216 10.524 -30.358 1.00 63.72 84 ILE A CA 1
ATOM 637 C C . ILE A 1 84 ? 15.181 9.054 -29.900 1.00 63.72 84 ILE A C 1
ATOM 639 O O . ILE A 1 84 ? 15.805 8.721 -28.900 1.00 63.72 84 ILE A O 1
ATOM 643 N N . PHE A 1 85 ? 14.456 8.192 -30.616 1.00 66.19 85 PHE A N 1
ATOM 644 C CA . PHE A 1 85 ? 14.364 6.745 -30.407 1.00 66.19 85 PHE A CA 1
ATOM 645 C C . PHE A 1 85 ? 15.063 5.984 -31.540 1.00 66.19 85 PHE A C 1
ATOM 647 O O . PHE A 1 85 ? 14.641 4.897 -31.920 1.00 66.19 85 PHE A O 1
ATOM 654 N N . GLN A 1 86 ? 16.111 6.569 -32.119 1.00 69.44 86 GLN A N 1
ATOM 655 C CA . GLN A 1 86 ? 17.013 5.851 -33.007 1.00 69.44 86 GLN A CA 1
ATOM 656 C C . GLN A 1 86 ? 18.248 5.461 -32.207 1.00 69.44 86 GLN A C 1
ATOM 658 O O . GLN A 1 86 ? 18.911 6.313 -31.613 1.00 69.44 86 GLN A O 1
ATOM 663 N N . GLY A 1 87 ? 18.507 4.160 -32.150 1.00 72.25 87 GLY A N 1
ATOM 664 C CA . GLY A 1 87 ? 19.732 3.633 -31.578 1.00 72.25 87 GLY A CA 1
ATOM 665 C C . GLY A 1 87 ? 20.962 4.008 -32.380 1.00 72.25 87 GLY A C 1
ATOM 666 O O . GLY A 1 87 ? 20.877 4.490 -33.513 1.00 72.25 87 GLY A O 1
ATOM 667 N N . TYR A 1 88 ? 22.121 3.751 -31.785 1.00 76.62 88 TYR A N 1
ATOM 668 C CA . TYR A 1 88 ? 23.399 3.900 -32.457 1.00 76.62 88 TYR A CA 1
ATOM 669 C C . TYR A 1 88 ? 24.169 2.593 -32.334 1.00 76.62 88 TYR A C 1
ATOM 671 O O . TYR A 1 88 ? 24.778 2.312 -31.302 1.00 76.62 88 TYR A O 1
ATOM 679 N N . ASN A 1 89 ? 24.121 1.784 -33.394 1.00 80.50 89 ASN A N 1
ATOM 680 C CA . ASN A 1 89 ? 24.874 0.542 -33.445 1.00 80.50 89 ASN A CA 1
ATOM 681 C C . ASN A 1 89 ? 26.376 0.852 -33.484 1.00 80.50 89 ASN A C 1
ATOM 683 O O . ASN A 1 89 ? 26.910 1.297 -34.502 1.00 80.50 89 ASN A O 1
ATOM 687 N N . TYR A 1 90 ? 27.041 0.636 -32.352 1.00 80.44 90 TYR A N 1
ATOM 688 C CA . TYR A 1 90 ? 28.468 0.863 -32.185 1.00 80.44 90 TYR A CA 1
ATOM 689 C C . TYR A 1 90 ? 29.157 -0.448 -31.819 1.00 80.44 90 TYR A C 1
ATOM 691 O O . TYR A 1 90 ? 28.898 -1.039 -30.770 1.00 80.44 90 TYR A O 1
ATOM 699 N N . VAL A 1 91 ? 30.052 -0.905 -32.693 1.00 83.56 91 VAL A N 1
ATOM 700 C CA . VAL A 1 91 ? 30.789 -2.154 -32.493 1.00 83.56 91 VAL A CA 1
ATOM 701 C C . VAL A 1 91 ? 31.877 -1.934 -31.442 1.00 83.56 91 VAL A C 1
ATOM 703 O O . VAL A 1 91 ? 32.896 -1.299 -31.707 1.00 83.56 91 VAL A O 1
ATOM 706 N N . ILE A 1 92 ? 31.669 -2.480 -30.243 1.00 86.81 92 ILE A N 1
ATOM 707 C CA . ILE A 1 92 ? 32.613 -2.390 -29.122 1.00 86.81 92 ILE A CA 1
ATOM 708 C C . ILE A 1 92 ? 33.349 -3.722 -28.987 1.00 86.81 92 ILE A C 1
ATOM 710 O O . ILE A 1 92 ? 32.758 -4.732 -28.600 1.00 86.81 92 ILE A O 1
ATOM 714 N N . SER A 1 93 ? 34.653 -3.717 -29.275 1.00 86.94 93 SER A N 1
ATOM 715 C CA . SER A 1 93 ? 35.528 -4.894 -29.132 1.00 86.94 93 SER A CA 1
ATOM 716 C C . SER A 1 93 ? 35.003 -6.146 -29.853 1.00 86.94 93 SER A C 1
ATOM 718 O O . SER A 1 93 ? 35.110 -7.245 -29.315 1.00 86.94 93 SER A O 1
ATOM 720 N N . GLU A 1 94 ? 34.381 -5.967 -31.025 1.00 86.94 94 GLU A N 1
ATOM 721 C CA . GLU A 1 94 ? 33.803 -7.040 -31.860 1.00 86.94 94 GLU A CA 1
ATOM 722 C C . GLU A 1 94 ? 32.769 -7.935 -31.154 1.00 86.94 94 GLU A C 1
ATOM 724 O O . GLU A 1 94 ? 32.444 -9.031 -31.612 1.00 86.94 94 GLU A O 1
ATOM 729 N N . LYS A 1 95 ? 32.206 -7.476 -30.032 1.00 85.94 95 LYS A N 1
ATOM 730 C CA . LYS A 1 95 ? 31.154 -8.219 -29.340 1.00 85.94 95 LYS A CA 1
ATOM 731 C C . LYS A 1 95 ? 29.847 -8.152 -30.138 1.00 85.94 95 LYS A C 1
ATOM 733 O O . LYS A 1 95 ? 29.569 -7.125 -30.761 1.00 85.94 95 LYS A O 1
ATOM 738 N N . PRO A 1 96 ? 29.003 -9.200 -30.079 1.00 84.88 96 PRO A N 1
ATOM 739 C CA . PRO A 1 96 ? 27.672 -9.143 -30.667 1.00 84.88 96 PRO A CA 1
ATOM 740 C C . PRO A 1 96 ? 26.880 -7.956 -30.109 1.00 84.88 96 PRO A C 1
ATOM 742 O O . PRO A 1 96 ? 26.837 -7.768 -28.892 1.00 84.88 96 PRO A O 1
ATOM 745 N N . ALA A 1 97 ? 26.207 -7.203 -30.986 1.00 80.75 97 ALA A N 1
ATOM 746 C CA . ALA A 1 97 ? 25.369 -6.062 -30.596 1.00 80.75 97 ALA A CA 1
ATOM 747 C C . ALA A 1 97 ? 24.250 -6.456 -29.609 1.00 80.75 97 ALA A C 1
ATOM 749 O O . ALA A 1 97 ? 23.813 -5.646 -28.795 1.00 80.75 97 ALA A O 1
ATOM 750 N N . LEU A 1 98 ? 23.821 -7.724 -29.641 1.00 84.12 98 LEU A N 1
ATOM 751 C CA . LEU A 1 98 ? 22.903 -8.328 -28.676 1.00 84.12 98 LEU A CA 1
ATOM 752 C C . LEU A 1 98 ? 23.627 -9.387 -27.844 1.00 84.12 98 LEU A C 1
ATOM 754 O O . LEU A 1 98 ? 23.591 -10.579 -28.147 1.00 84.12 98 LEU A O 1
ATOM 758 N N . SER A 1 99 ? 24.283 -8.943 -26.775 1.00 87.69 99 SER A N 1
ATOM 759 C CA . SER A 1 99 ? 24.939 -9.822 -25.808 1.00 87.69 99 SER A CA 1
ATOM 760 C C . SER A 1 99 ? 24.076 -9.971 -24.559 1.00 87.69 99 SER A C 1
ATOM 762 O O . SER A 1 99 ? 24.158 -9.166 -23.631 1.00 87.69 99 SER A O 1
ATOM 764 N N . LEU A 1 100 ? 23.260 -11.030 -24.515 1.00 88.56 100 LEU A N 1
ATOM 765 C CA . LEU A 1 100 ? 22.415 -11.320 -23.351 1.00 88.56 100 LEU A CA 1
ATOM 766 C C . LEU A 1 100 ? 23.197 -11.338 -22.025 1.00 88.56 100 LEU A C 1
ATOM 768 O O . LEU A 1 100 ? 22.733 -10.680 -21.098 1.00 88.56 100 LEU A O 1
ATOM 772 N N . PRO A 1 101 ? 24.381 -11.979 -21.906 1.00 92.75 101 PRO A N 1
ATOM 773 C CA . PRO A 1 101 ? 25.142 -11.964 -20.655 1.00 92.75 101 PRO A CA 1
ATOM 774 C C . PRO A 1 101 ? 25.523 -10.556 -20.185 1.00 92.75 101 PRO A C 1
ATOM 776 O O . PRO A 1 101 ? 25.499 -10.285 -18.988 1.00 92.75 101 PRO A O 1
ATOM 779 N N . ALA A 1 102 ? 25.835 -9.649 -21.117 1.00 90.75 102 ALA A N 1
ATOM 780 C CA . ALA A 1 102 ? 26.129 -8.256 -20.790 1.00 90.75 102 ALA A CA 1
ATOM 781 C C . ALA A 1 102 ? 24.867 -7.470 -20.397 1.00 90.75 102 ALA A C 1
ATOM 783 O O . ALA A 1 102 ? 24.968 -6.495 -19.657 1.00 90.75 102 ALA A O 1
ATOM 784 N N . PHE A 1 103 ? 23.691 -7.895 -20.867 1.00 92.75 103 PHE A N 1
ATOM 785 C CA . PHE A 1 103 ? 22.426 -7.203 -20.626 1.00 92.75 103 PHE A CA 1
ATOM 786 C C . PHE A 1 103 ? 21.757 -7.575 -19.301 1.00 92.75 103 PHE A C 1
ATOM 788 O O . PHE A 1 103 ? 20.958 -6.787 -18.787 1.00 92.75 103 PHE A O 1
ATOM 795 N N . ILE A 1 104 ? 22.073 -8.750 -18.738 1.00 96.00 104 ILE A N 1
ATOM 796 C CA . ILE A 1 104 ? 21.448 -9.250 -17.502 1.00 96.00 104 ILE A CA 1
ATOM 797 C C . ILE A 1 104 ? 21.518 -8.239 -16.349 1.00 96.00 104 ILE A C 1
ATOM 799 O O . ILE A 1 104 ? 20.464 -8.011 -15.757 1.00 96.00 104 ILE A O 1
ATOM 803 N N . PRO A 1 105 ? 22.664 -7.599 -16.028 1.00 96.62 105 PRO A N 1
ATOM 804 C CA . PRO A 1 105 ? 22.722 -6.660 -14.908 1.00 96.62 105 PRO A CA 1
ATOM 805 C C . PRO A 1 105 ? 21.708 -5.517 -15.040 1.00 96.62 105 PRO A C 1
ATOM 807 O O . PRO A 1 105 ? 20.969 -5.237 -14.106 1.00 96.62 105 PRO A O 1
ATOM 810 N N . VAL A 1 106 ? 21.586 -4.913 -16.224 1.00 95.69 106 VAL A N 1
ATOM 811 C CA . VAL A 1 106 ? 20.642 -3.806 -16.458 1.00 95.69 106 VAL A CA 1
ATOM 812 C C . VAL A 1 106 ? 19.188 -4.287 -16.424 1.00 95.69 106 VAL A C 1
ATOM 814 O O . VAL A 1 106 ? 18.333 -3.618 -15.844 1.00 95.69 106 VAL A O 1
ATOM 817 N N . ILE A 1 107 ? 18.893 -5.453 -17.013 1.00 97.12 107 ILE A N 1
ATOM 818 C CA . ILE A 1 107 ? 17.545 -6.052 -16.978 1.00 97.12 107 ILE A CA 1
ATOM 819 C C . ILE A 1 107 ? 17.137 -6.340 -15.533 1.00 97.12 107 ILE A C 1
ATOM 821 O O . ILE A 1 107 ? 16.014 -6.030 -15.139 1.00 97.12 107 ILE A O 1
ATOM 825 N N . PHE A 1 108 ? 18.042 -6.920 -14.746 1.00 97.56 108 PHE A N 1
ATOM 826 C CA . PHE A 1 108 ? 17.817 -7.257 -13.345 1.00 97.56 108 PHE A CA 1
ATOM 827 C C . PHE A 1 108 ? 17.503 -6.010 -12.513 1.00 97.56 108 PHE A C 1
ATOM 829 O O . PHE A 1 108 ? 16.474 -5.977 -11.838 1.00 97.56 108 PHE A O 1
ATOM 836 N N . GLU A 1 109 ? 18.318 -4.960 -12.632 1.00 97.94 109 GLU A N 1
ATOM 837 C CA . GLU A 1 109 ? 18.100 -3.706 -11.904 1.00 97.94 109 GLU A CA 1
ATOM 838 C C . GLU A 1 109 ? 16.779 -3.034 -12.303 1.00 97.94 109 GLU A C 1
ATOM 840 O O . GLU A 1 109 ? 16.012 -2.620 -11.435 1.00 97.94 109 GLU A O 1
ATOM 845 N N . LEU A 1 110 ? 16.441 -2.985 -13.599 1.00 97.69 110 LEU A N 1
ATOM 846 C CA . LEU A 1 110 ? 15.157 -2.431 -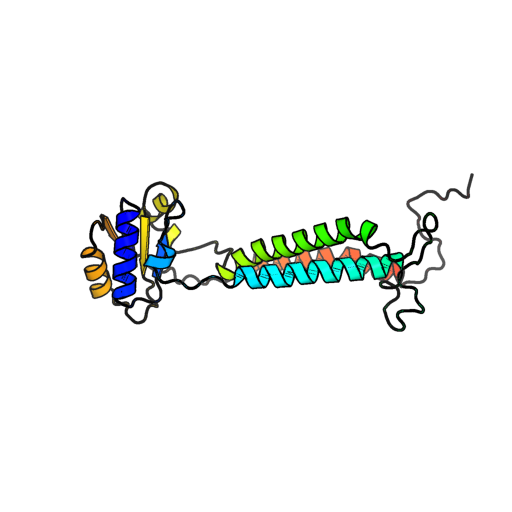14.049 1.00 97.69 110 LEU A CA 1
ATOM 847 C C . LEU A 1 110 ? 13.960 -3.254 -13.568 1.00 97.69 110 LEU A C 1
ATOM 849 O O . LEU A 1 110 ? 12.932 -2.690 -13.195 1.00 97.69 110 LEU A O 1
ATOM 853 N N . THR A 1 111 ? 14.095 -4.579 -13.529 1.00 98.25 111 THR A N 1
ATOM 854 C CA . THR A 1 111 ? 13.068 -5.477 -12.987 1.00 98.25 111 THR A CA 1
ATOM 855 C C . THR A 1 111 ? 12.800 -5.164 -11.519 1.00 98.25 111 THR A C 1
ATOM 857 O O . THR A 1 111 ? 11.646 -4.964 -11.135 1.00 98.25 111 THR A O 1
ATOM 860 N N . ILE A 1 112 ? 13.858 -5.081 -10.705 1.00 98.00 112 ILE A N 1
ATOM 861 C CA . ILE A 1 112 ? 13.742 -4.798 -9.270 1.00 98.00 112 ILE A CA 1
ATOM 862 C C . ILE A 1 112 ? 13.235 -3.380 -9.033 1.00 98.00 112 ILE A C 1
ATOM 864 O O . ILE A 1 112 ? 12.344 -3.195 -8.208 1.00 98.00 112 ILE A O 1
ATOM 868 N N . LEU A 1 113 ? 13.735 -2.390 -9.774 1.00 97.94 113 LEU A N 1
ATOM 869 C CA . LEU A 1 113 ? 13.298 -1.002 -9.659 1.00 97.94 113 LEU A CA 1
ATOM 870 C C . LEU A 1 113 ? 11.795 -0.866 -9.935 1.00 97.94 113 LEU A C 1
ATOM 872 O O . LEU A 1 113 ? 11.067 -0.303 -9.116 1.00 97.94 113 LEU A O 1
ATOM 876 N N . CYS A 1 114 ? 11.311 -1.408 -11.057 1.00 97.94 114 CYS A N 1
ATOM 877 C CA . CYS A 1 114 ? 9.892 -1.355 -11.404 1.00 97.94 114 CYS A CA 1
ATOM 878 C C . CYS A 1 114 ? 9.027 -2.121 -10.392 1.00 97.94 114 CYS A C 1
ATOM 880 O O . CYS A 1 114 ? 7.985 -1.611 -9.975 1.00 97.94 114 CYS A O 1
ATOM 882 N N . ALA A 1 115 ? 9.463 -3.306 -9.955 1.00 98.31 115 ALA A N 1
ATOM 883 C CA . ALA A 1 115 ? 8.754 -4.099 -8.954 1.00 98.31 115 ALA A CA 1
ATOM 884 C C . ALA A 1 115 ? 8.673 -3.381 -7.593 1.00 98.31 115 ALA A C 1
ATOM 886 O O . ALA A 1 115 ? 7.596 -3.307 -7.001 1.00 98.31 115 ALA A O 1
ATOM 887 N N . ALA A 1 116 ? 9.781 -2.810 -7.112 1.00 98.19 116 ALA A N 1
ATOM 888 C CA . ALA A 1 116 ? 9.849 -2.110 -5.831 1.00 98.19 116 ALA A CA 1
ATOM 889 C C . ALA A 1 116 ? 9.015 -0.821 -5.833 1.00 98.19 116 ALA A C 1
ATOM 891 O O . ALA A 1 116 ? 8.254 -0.580 -4.895 1.00 98.19 116 ALA A O 1
ATOM 892 N N . LEU A 1 117 ? 9.090 -0.023 -6.905 1.00 97.88 117 LEU A N 1
ATOM 893 C CA . LEU A 1 117 ? 8.257 1.173 -7.052 1.00 97.88 117 LEU A CA 1
ATOM 894 C C . LEU A 1 117 ? 6.769 0.814 -7.087 1.00 97.88 117 LEU A C 1
ATOM 896 O O . LEU A 1 117 ? 5.976 1.434 -6.381 1.00 97.88 117 LEU A O 1
ATOM 900 N N . ALA A 1 118 ? 6.389 -0.216 -7.846 1.00 97.50 118 ALA A N 1
ATOM 901 C CA . ALA A 1 118 ? 5.011 -0.694 -7.881 1.00 97.50 118 ALA A CA 1
ATOM 902 C C . ALA A 1 118 ? 4.544 -1.244 -6.526 1.00 97.50 118 ALA A C 1
ATOM 904 O O . ALA A 1 118 ? 3.390 -1.039 -6.159 1.00 97.50 118 ALA A O 1
ATOM 905 N N . ALA A 1 119 ? 5.423 -1.896 -5.759 1.00 97.62 119 ALA A N 1
ATOM 906 C CA . ALA A 1 119 ? 5.102 -2.384 -4.421 1.00 97.62 119 ALA A CA 1
ATOM 907 C C . ALA A 1 119 ? 4.801 -1.228 -3.459 1.00 97.62 119 ALA A C 1
ATOM 909 O O . ALA A 1 119 ? 3.765 -1.238 -2.798 1.00 97.62 119 ALA A O 1
ATOM 910 N N . VAL A 1 120 ? 5.670 -0.214 -3.413 1.00 97.25 120 VAL A N 1
ATOM 911 C CA . VAL A 1 120 ? 5.517 0.937 -2.510 1.00 97.25 120 VAL A CA 1
ATOM 912 C C . VAL A 1 120 ? 4.323 1.800 -2.914 1.00 97.25 120 VAL A C 1
ATOM 914 O O . VAL A 1 120 ? 3.444 2.061 -2.094 1.00 97.25 120 VAL A O 1
ATOM 917 N N . ILE A 1 121 ? 4.252 2.209 -4.183 1.00 96.06 121 ILE A N 1
ATOM 918 C CA . ILE A 1 121 ? 3.164 3.058 -4.688 1.00 96.06 121 ILE A CA 1
ATOM 919 C C . ILE A 1 121 ? 1.835 2.301 -4.639 1.00 96.06 121 ILE A C 1
ATOM 921 O O . ILE A 1 121 ? 0.824 2.860 -4.223 1.00 96.06 121 ILE A O 1
ATOM 925 N N . GLY A 1 122 ? 1.834 1.021 -5.018 1.00 96.19 122 GLY A N 1
ATOM 926 C CA . GLY A 1 122 ? 0.651 0.168 -4.961 1.00 96.19 122 GLY A CA 1
ATOM 927 C C . GLY A 1 122 ? 0.145 -0.025 -3.535 1.00 96.19 122 GLY A C 1
ATOM 928 O O . GLY A 1 122 ? -1.057 0.074 -3.307 1.00 96.19 122 GLY A O 1
ATOM 929 N N . MET A 1 123 ? 1.041 -0.228 -2.565 1.00 96.06 123 MET A N 1
ATOM 930 C CA . MET A 1 123 ? 0.674 -0.314 -1.149 1.00 96.06 123 MET A CA 1
ATOM 931 C C . MET A 1 123 ? 0.041 0.990 -0.655 1.00 96.06 123 MET A C 1
ATOM 933 O O . MET A 1 123 ? -1.025 0.946 -0.043 1.00 96.06 123 MET A O 1
ATOM 937 N N . PHE A 1 124 ? 0.628 2.148 -0.977 1.00 95.31 124 PHE A N 1
ATOM 938 C CA . PHE A 1 124 ? 0.030 3.431 -0.609 1.00 95.31 124 PHE A CA 1
ATOM 939 C C . PHE A 1 124 ? -1.344 3.630 -1.253 1.00 95.31 124 PHE A C 1
ATOM 941 O O . PHE A 1 124 ? -2.304 3.931 -0.549 1.00 95.31 124 PHE A O 1
ATOM 948 N N . ALA A 1 125 ? -1.468 3.393 -2.559 1.00 92.81 125 ALA A N 1
ATOM 949 C CA . ALA A 1 125 ? -2.724 3.575 -3.278 1.00 92.81 125 ALA A CA 1
ATOM 950 C C . ALA A 1 125 ? -3.837 2.645 -2.764 1.00 92.81 125 ALA A C 1
ATOM 952 O O . ALA A 1 125 ? -4.962 3.091 -2.560 1.00 92.81 125 ALA A O 1
ATOM 953 N N . MET A 1 126 ? -3.533 1.366 -2.511 1.00 93.50 126 MET A N 1
ATOM 954 C CA . MET A 1 126 ? -4.523 0.395 -2.023 1.00 93.50 126 MET A CA 1
ATOM 955 C C . MET A 1 126 ? -4.965 0.661 -0.580 1.00 93.50 126 MET A C 1
ATOM 957 O O . MET A 1 126 ? -6.098 0.338 -0.232 1.00 93.50 126 MET A O 1
ATOM 961 N N . ASN A 1 127 ? -4.1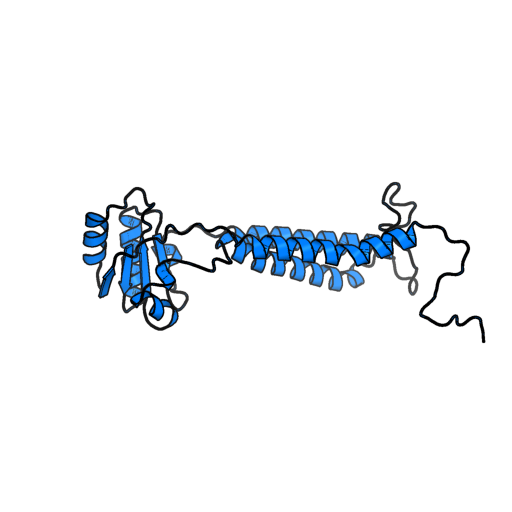05 1.280 0.230 1.00 91.81 127 ASN A N 1
ATOM 962 C CA . ASN A 1 127 ? -4.422 1.684 1.600 1.00 91.81 127 ASN A CA 1
ATOM 963 C C . ASN A 1 127 ? -5.008 3.107 1.686 1.00 91.81 127 ASN A C 1
ATOM 965 O O . ASN A 1 127 ? -5.173 3.631 2.785 1.00 91.81 127 ASN A O 1
ATOM 969 N N . ASN A 1 128 ? -5.315 3.749 0.548 1.00 90.12 128 ASN A N 1
ATOM 970 C CA . ASN A 1 128 ? -5.768 5.145 0.468 1.00 90.12 128 ASN A CA 1
ATOM 971 C C . ASN A 1 128 ? -4.823 6.136 1.172 1.00 90.12 128 ASN A C 1
ATOM 973 O O . ASN A 1 128 ? -5.257 7.075 1.839 1.00 90.12 128 ASN A O 1
ATOM 977 N N . LEU A 1 129 ? -3.517 5.922 1.027 1.00 89.12 129 LEU A N 1
ATOM 978 C CA . LEU A 1 129 ? -2.473 6.805 1.528 1.00 89.12 129 LEU A CA 1
ATOM 979 C C . LEU A 1 129 ? -1.937 7.707 0.401 1.00 89.12 129 LEU A C 1
ATOM 981 O O . LEU A 1 129 ? -1.846 7.267 -0.746 1.00 89.12 129 LEU A O 1
ATOM 985 N N . PRO A 1 130 ? -1.527 8.950 0.712 1.00 86.81 130 PRO A N 1
ATOM 986 C CA . PRO A 1 130 ? -1.493 9.566 2.040 1.00 86.81 130 PRO A CA 1
ATOM 987 C C . PRO A 1 130 ? -2.870 10.071 2.510 1.00 86.81 130 PRO A C 1
ATOM 989 O O . PRO A 1 130 ? -3.527 10.853 1.829 1.00 86.81 130 PRO A O 1
ATOM 992 N N . ARG A 1 131 ? -3.275 9.685 3.728 1.00 83.44 131 ARG A N 1
ATOM 993 C CA . ARG A 1 131 ? -4.459 10.219 4.421 1.00 83.44 131 ARG A CA 1
ATOM 994 C C . ARG A 1 131 ? -4.005 11.017 5.638 1.00 83.44 131 ARG A C 1
ATOM 996 O O . ARG A 1 131 ? -3.751 10.456 6.697 1.00 83.44 131 ARG A O 1
ATOM 1003 N N . HIS A 1 132 ? -3.858 12.329 5.465 1.00 80.62 132 HIS A N 1
ATOM 1004 C CA . HIS A 1 132 ? -3.278 13.208 6.489 1.00 80.62 132 HIS A CA 1
ATOM 1005 C C . HIS A 1 132 ? -4.182 13.429 7.7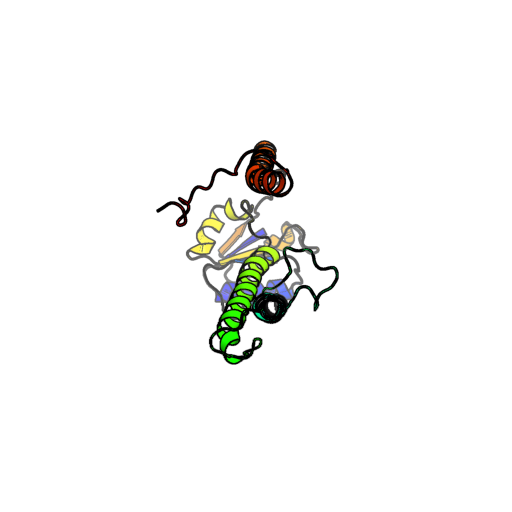06 1.00 80.62 132 HIS A C 1
ATOM 1007 O O . HIS A 1 132 ? -3.679 13.642 8.805 1.00 80.62 132 HIS A O 1
ATOM 1013 N N . ALA A 1 133 ? -5.501 13.376 7.517 1.00 82.69 133 ALA A N 1
ATOM 1014 C CA . ALA A 1 133 ? -6.478 13.528 8.583 1.00 82.69 133 ALA A CA 1
ATOM 1015 C C . ALA A 1 133 ? -7.384 12.294 8.640 1.00 82.69 133 ALA A C 1
ATOM 1017 O O . ALA A 1 133 ? -7.979 11.886 7.637 1.00 82.69 133 ALA A O 1
ATOM 1018 N N . HIS A 1 134 ? -7.479 11.701 9.828 1.00 86.75 134 HIS A N 1
ATOM 1019 C CA . HIS A 1 134 ? -8.414 10.627 10.136 1.00 86.75 134 HIS A CA 1
ATOM 1020 C C . HIS A 1 134 ? -9.073 10.932 11.491 1.00 86.75 134 HIS A C 1
ATOM 1022 O O . HIS A 1 134 ? -8.330 11.180 12.443 1.00 86.75 134 HIS A O 1
ATOM 1028 N N . PRO A 1 135 ? -10.415 10.883 11.628 1.00 87.38 135 PRO A N 1
ATOM 1029 C CA . PRO A 1 135 ? -11.112 11.243 12.873 1.00 87.38 135 PRO A CA 1
ATOM 1030 C C . PRO A 1 135 ? -10.595 10.497 14.112 1.00 87.38 135 PRO A C 1
ATOM 1032 O O . PRO A 1 135 ? -10.428 11.081 15.180 1.00 87.38 135 PRO A O 1
ATOM 1035 N N . LEU A 1 136 ? -10.244 9.217 13.944 1.00 90.31 136 LEU A N 1
ATOM 1036 C CA . LEU A 1 136 ? -9.615 8.395 14.985 1.00 90.31 136 LEU A CA 1
ATOM 1037 C C . LEU A 1 136 ? -8.352 9.030 15.588 1.00 90.31 136 LEU A C 1
ATOM 1039 O O . LEU A 1 136 ? -8.161 8.951 16.794 1.00 90.31 136 LEU A O 1
ATOM 1043 N N . LEU A 1 137 ? -7.512 9.701 14.792 1.00 88.62 137 LEU A N 1
ATOM 1044 C CA . LEU A 1 137 ? -6.247 10.276 15.270 1.00 88.62 137 LEU A CA 1
ATOM 1045 C C . LEU A 1 137 ? -6.447 11.457 16.230 1.00 88.62 137 LEU A C 1
ATOM 1047 O O . LEU A 1 137 ? -5.564 11.736 17.039 1.00 88.62 137 LEU A O 1
ATOM 1051 N N . ALA A 1 138 ? -7.601 12.130 16.179 1.00 87.56 138 ALA A N 1
ATOM 1052 C CA . ALA A 1 138 ? -7.948 13.198 17.116 1.00 87.56 138 ALA A CA 1
ATOM 1053 C C . ALA A 1 138 ? -8.435 12.660 18.475 1.00 87.56 138 ALA A C 1
ATOM 1055 O O . ALA A 1 138 ? -8.497 13.400 19.458 1.00 87.56 138 ALA A O 1
ATOM 1056 N N . HIS A 1 139 ? -8.788 11.376 18.548 1.00 90.94 139 HIS A N 1
ATOM 1057 C CA . HIS A 1 139 ? -9.433 10.798 19.712 1.00 90.94 139 HIS A CA 1
ATOM 1058 C C . HIS A 1 139 ? -8.419 10.461 20.829 1.00 90.94 139 HIS A C 1
ATOM 1060 O O . HIS A 1 139 ? -7.464 9.718 20.576 1.00 90.94 139 HIS A O 1
ATOM 1066 N N . PRO A 1 140 ? -8.605 10.931 22.085 1.00 91.38 140 PRO A N 1
ATOM 1067 C CA . PRO A 1 140 ? -7.596 10.807 23.144 1.00 91.38 140 PRO A CA 1
ATOM 1068 C C . PRO A 1 140 ? -7.129 9.376 23.422 1.00 91.38 140 PRO A C 1
ATOM 1070 O O . PRO A 1 140 ? -5.927 9.146 23.553 1.00 91.38 140 PRO A O 1
ATOM 1073 N N . ARG A 1 141 ? -8.054 8.406 23.463 1.00 91.69 141 ARG A N 1
ATOM 1074 C CA . ARG A 1 141 ? -7.716 6.989 23.681 1.00 91.69 141 ARG A CA 1
ATOM 1075 C C . ARG A 1 141 ? -6.916 6.392 22.528 1.00 91.69 141 ARG A C 1
ATOM 1077 O O . ARG A 1 141 ? -5.973 5.642 22.760 1.00 91.69 141 ARG A O 1
ATOM 1084 N N . PHE A 1 142 ? -7.230 6.785 21.294 1.00 94.06 142 PHE A N 1
ATOM 1085 C CA . PHE A 1 142 ? -6.589 6.235 20.100 1.00 94.06 142 PHE A CA 1
ATOM 1086 C C . PHE A 1 142 ? -5.111 6.631 19.989 1.00 94.06 142 PHE A C 1
ATOM 1088 O O . PHE A 1 142 ? -4.342 5.958 19.314 1.00 94.06 142 PHE A O 1
ATOM 1095 N N . ARG A 1 143 ? -4.655 7.657 20.723 1.00 92.62 143 ARG A N 1
ATOM 1096 C CA . ARG A 1 143 ? -3.233 8.048 20.776 1.00 92.62 143 ARG A CA 1
ATOM 1097 C C . ARG A 1 143 ? -2.300 6.924 21.243 1.00 92.62 143 ARG A C 1
ATOM 1099 O O . ARG A 1 143 ? -1.109 6.993 20.969 1.00 92.62 143 ARG A O 1
ATOM 1106 N N . ARG A 1 144 ? -2.823 5.908 21.939 1.00 93.75 144 ARG A N 1
ATOM 1107 C CA . ARG A 1 144 ? -2.060 4.744 22.426 1.00 93.75 144 ARG A CA 1
ATOM 1108 C C . ARG A 1 144 ? -1.996 3.578 21.432 1.00 93.75 144 ARG A C 1
ATOM 1110 O O . ARG A 1 144 ? -1.370 2.568 21.745 1.00 93.75 144 ARG A O 1
ATOM 1117 N N . VAL A 1 145 ? -2.606 3.709 20.247 1.00 94.94 145 VAL A N 1
ATOM 1118 C CA . VAL A 1 145 ? -2.684 2.646 19.221 1.00 94.94 145 VAL A CA 1
ATOM 1119 C C . VAL A 1 145 ? -1.321 2.145 18.755 1.00 94.94 145 VAL A C 1
ATOM 1121 O O . VAL A 1 145 ? -1.176 0.977 18.423 1.00 94.94 145 VAL A O 1
ATOM 1124 N N . THR A 1 146 ? -0.302 3.005 18.771 1.00 95.06 146 THR A N 1
ATOM 1125 C CA . THR A 1 146 ? 1.073 2.648 18.396 1.00 95.06 146 THR A CA 1
ATOM 1126 C C . THR A 1 146 ? 1.964 2.324 19.595 1.00 95.06 146 THR A C 1
ATOM 1128 O O . THR A 1 146 ? 3.157 2.103 19.413 1.00 95.06 146 THR A O 1
ATOM 1131 N N . SER A 1 147 ? 1.430 2.349 20.820 1.00 93.25 147 SER A N 1
ATOM 1132 C CA . SER A 1 147 ? 2.206 2.145 22.047 1.00 93.25 147 SER A CA 1
ATOM 1133 C C . SER A 1 147 ? 1.885 0.803 22.687 1.00 93.25 147 SER A C 1
ATOM 1135 O O . SER A 1 147 ? 2.739 -0.076 22.719 1.00 93.25 147 SER A O 1
ATOM 1137 N N . ASP A 1 148 ? 0.667 0.644 23.200 1.00 93.94 148 ASP A N 1
ATOM 1138 C CA . ASP A 1 148 ? 0.342 -0.473 24.090 1.00 93.94 148 ASP A CA 1
ATOM 1139 C C . ASP A 1 148 ? -1.126 -0.915 24.055 1.00 93.94 148 ASP A C 1
ATOM 1141 O O . ASP A 1 148 ? -1.496 -1.847 24.766 1.00 93.94 148 ASP A O 1
ATOM 1145 N N . ARG A 1 149 ? -1.974 -0.260 23.251 1.00 95.06 149 ARG A N 1
ATOM 1146 C CA . ARG A 1 149 ? -3.410 -0.554 23.173 1.00 95.06 149 ARG A CA 1
ATOM 1147 C C . ARG A 1 149 ? -3.823 -1.065 21.806 1.00 95.06 149 ARG A C 1
ATOM 1149 O O . ARG A 1 149 ? -3.296 -0.633 20.783 1.00 95.06 149 ARG A O 1
ATOM 1156 N N . PHE A 1 150 ? -4.817 -1.942 21.815 1.00 96.94 150 PHE A N 1
ATOM 1157 C CA . PHE A 1 150 ? -5.421 -2.531 20.629 1.00 96.94 150 PHE A CA 1
ATOM 1158 C C . PHE A 1 150 ? -6.823 -1.967 20.452 1.00 96.94 150 PHE A C 1
ATOM 1160 O O . PHE A 1 150 ? -7.539 -1.761 21.433 1.00 96.94 150 PHE A O 1
ATOM 1167 N N . PHE A 1 151 ? -7.220 -1.717 19.211 1.00 97.06 151 PHE A N 1
ATOM 1168 C CA . PHE A 1 151 ? -8.508 -1.106 18.922 1.00 97.06 151 PHE A CA 1
ATOM 1169 C C . PHE A 1 151 ? -9.258 -1.854 17.832 1.00 97.06 151 PHE A C 1
ATOM 1171 O O . PHE A 1 151 ? -8.664 -2.317 16.861 1.00 97.06 151 PHE A O 1
ATOM 1178 N N . LEU A 1 152 ? -10.577 -1.905 17.975 1.00 96.81 152 LEU A N 1
ATOM 1179 C CA . LEU A 1 152 ? -11.501 -2.332 16.933 1.00 96.81 152 LEU A CA 1
ATOM 1180 C C . LEU A 1 152 ? -12.438 -1.174 16.611 1.00 96.81 152 LEU A C 1
ATOM 1182 O O . LEU A 1 152 ? -12.978 -0.531 17.516 1.00 96.81 152 LEU A O 1
ATOM 1186 N N . VAL A 1 153 ? -12.618 -0.892 15.326 1.00 96.31 153 VAL A N 1
ATOM 1187 C CA . VAL A 1 153 ? -13.438 0.219 14.846 1.00 96.31 153 VAL A CA 1
ATOM 1188 C C . VAL A 1 153 ? -14.499 -0.314 13.907 1.00 96.31 153 VAL A C 1
ATOM 1190 O O . VAL A 1 153 ? -14.171 -0.895 12.884 1.00 96.31 153 VAL A O 1
ATOM 1193 N N . ILE A 1 154 ? -15.766 -0.067 14.228 1.00 96.38 154 ILE A N 1
ATOM 1194 C CA . ILE A 1 154 ? -16.894 -0.306 13.318 1.00 96.38 154 ILE A CA 1
ATOM 1195 C C . ILE A 1 154 ? -17.275 1.025 12.678 1.00 96.38 154 ILE A C 1
ATOM 1197 O O . ILE A 1 154 ? -17.495 2.008 13.394 1.00 96.38 154 ILE A O 1
ATOM 1201 N N . ASP A 1 155 ? -17.327 1.069 11.352 1.00 93.94 155 ASP A N 1
ATOM 1202 C CA . ASP A 1 155 ? -17.676 2.270 10.600 1.00 93.94 155 ASP A CA 1
ATOM 1203 C C . ASP A 1 155 ? -19.177 2.582 10.722 1.00 93.94 155 ASP A C 1
ATOM 1205 O O . ASP A 1 155 ? -20.005 1.675 10.824 1.00 93.94 155 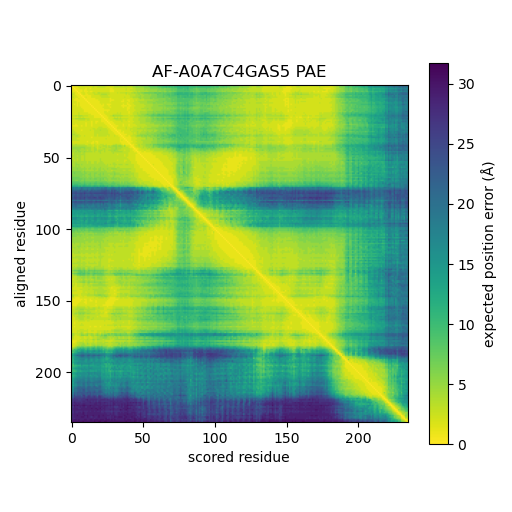ASP A O 1
ATOM 1209 N N . ALA A 1 156 ? -19.533 3.867 10.718 1.00 92.44 156 ALA A N 1
ATOM 1210 C CA . ALA A 1 156 ? -20.930 4.296 10.759 1.00 92.44 156 ALA A CA 1
ATOM 1211 C C . ALA A 1 156 ? -21.674 3.966 9.454 1.00 92.44 156 ALA A C 1
ATOM 1213 O O . ALA A 1 156 ? -22.888 3.782 9.467 1.00 92.44 156 ALA A O 1
ATOM 1214 N N . ASP A 1 157 ? -20.933 3.840 8.352 1.00 92.06 157 ASP A N 1
ATOM 1215 C CA . ASP A 1 157 ? -21.450 3.452 7.040 1.00 92.06 157 ASP A CA 1
ATOM 1216 C C . ASP A 1 157 ? -21.766 1.946 6.905 1.00 92.06 157 ASP A C 1
ATOM 1218 O O . ASP A 1 157 ? -22.177 1.484 5.830 1.00 92.06 157 ASP A O 1
ATOM 1222 N N . ASP A 1 158 ? -21.505 1.132 7.934 1.00 93.88 158 ASP A N 1
ATOM 1223 C CA . ASP A 1 158 ? -21.825 -0.291 7.868 1.00 93.88 158 ASP A CA 1
ATOM 1224 C C . ASP A 1 158 ? -23.352 -0.517 7.813 1.00 93.88 158 ASP A C 1
ATOM 1226 O O . ASP A 1 158 ? -24.088 0.073 8.603 1.00 93.88 158 ASP A O 1
ATOM 1230 N N . PRO A 1 159 ? -23.868 -1.403 6.937 1.00 93.94 159 PRO A N 1
ATOM 1231 C CA . PRO A 1 159 ? -25.307 -1.661 6.844 1.00 93.94 159 PRO A CA 1
ATOM 1232 C C . PRO A 1 159 ? -25.966 -2.170 8.135 1.00 93.94 159 PRO A C 1
ATOM 1234 O O . PRO A 1 159 ? -27.180 -2.044 8.281 1.00 93.94 159 PRO A O 1
ATOM 1237 N N . GLN A 1 160 ? -25.202 -2.792 9.037 1.00 92.25 160 GLN A N 1
ATOM 1238 C CA . GLN A 1 160 ? -25.685 -3.280 10.331 1.00 92.25 160 GLN A CA 1
ATOM 1239 C C . GLN A 1 160 ? -25.434 -2.288 11.473 1.00 92.25 160 GLN A C 1
ATOM 1241 O O . GLN A 1 160 ? -25.799 -2.570 12.618 1.00 92.25 160 GLN A O 1
ATOM 1246 N N . PHE A 1 161 ? -24.822 -1.135 11.194 1.00 94.25 161 PHE A N 1
ATOM 1247 C CA . PHE A 1 161 ? -24.501 -0.160 12.221 1.00 94.25 161 PHE A CA 1
ATOM 1248 C C . PHE A 1 161 ? -25.762 0.514 12.768 1.00 94.25 161 PHE A C 1
ATOM 1250 O O . PHE A 1 161 ? -26.424 1.307 12.104 1.00 94.25 161 PHE A O 1
ATOM 1257 N N . ASP A 1 162 ? -26.049 0.240 14.037 1.00 94.62 162 ASP A N 1
ATOM 1258 C CA . ASP A 1 162 ? -26.949 1.042 14.861 1.00 94.62 162 ASP A CA 1
ATOM 1259 C C . ASP A 1 162 ? -26.186 1.551 16.098 1.00 94.62 162 ASP A C 1
ATOM 1261 O O . ASP A 1 162 ? -25.550 0.741 16.781 1.00 94.62 162 ASP A O 1
ATOM 1265 N N . PRO A 1 163 ? -26.217 2.856 16.431 1.00 92.69 163 PRO A N 1
ATOM 1266 C CA . PRO A 1 163 ? -25.413 3.405 17.522 1.00 92.69 163 PRO A CA 1
ATOM 1267 C C . PRO A 1 163 ? -25.667 2.768 18.894 1.00 92.69 163 PRO A C 1
ATOM 1269 O O . PRO A 1 163 ? -24.734 2.662 19.690 1.00 92.69 163 PRO A O 1
ATOM 1272 N N . ALA A 1 164 ? -26.904 2.362 19.193 1.00 94.62 164 ALA A N 1
ATOM 1273 C CA . ALA A 1 164 ? -27.237 1.750 20.475 1.00 94.62 164 ALA A CA 1
ATOM 1274 C C . ALA A 1 164 ? -26.846 0.268 20.476 1.00 94.62 164 ALA A C 1
ATOM 1276 O O . ALA A 1 164 ? -26.058 -0.163 21.316 1.00 94.62 164 ALA A O 1
ATOM 1277 N N . ARG A 1 165 ? -27.299 -0.491 19.472 1.00 94.31 165 ARG A N 1
ATOM 1278 C CA . ARG A 1 165 ? -27.035 -1.934 19.372 1.00 94.31 165 ARG A CA 1
ATOM 1279 C C . ARG A 1 165 ? -25.555 -2.244 19.206 1.00 94.31 165 ARG A C 1
ATOM 1281 O O . ARG A 1 165 ? -25.055 -3.151 19.857 1.00 94.31 165 ARG A O 1
ATOM 1288 N N . THR A 1 166 ? -24.841 -1.477 18.383 1.00 95.00 166 THR A N 1
ATOM 1289 C CA . THR A 1 166 ? -23.393 -1.655 18.188 1.00 95.00 166 THR A CA 1
ATOM 1290 C C . THR A 1 166 ? -22.635 -1.370 19.478 1.00 95.00 166 THR A C 1
ATOM 1292 O O . THR A 1 166 ? -21.697 -2.087 19.811 1.00 95.00 166 THR A O 1
ATOM 1295 N N . ARG A 1 167 ? -23.053 -0.353 20.243 1.00 95.44 167 ARG A N 1
ATOM 1296 C CA . ARG A 1 167 ? -22.431 -0.037 21.534 1.00 95.44 167 ARG A CA 1
ATOM 1297 C C . ARG A 1 167 ? -22.638 -1.163 22.533 1.00 95.44 167 ARG A C 1
ATOM 1299 O O . ARG A 1 167 ? -21.686 -1.539 23.211 1.00 95.44 167 ARG A O 1
ATOM 1306 N N . ASP A 1 168 ? -23.857 -1.675 22.624 1.00 95.50 168 ASP A N 1
ATOM 1307 C CA . ASP A 1 168 ? -24.186 -2.757 23.547 1.00 95.50 168 ASP A CA 1
ATOM 1308 C C . ASP A 1 168 ? -23.473 -4.053 23.152 1.00 95.50 168 ASP A C 1
ATOM 1310 O O . ASP A 1 168 ? -22.897 -4.711 24.013 1.00 95.50 168 ASP A O 1
ATOM 1314 N N . PHE A 1 169 ? -23.406 -4.357 21.855 1.00 95.62 169 PHE A N 1
ATOM 1315 C CA . PHE A 1 169 ? -22.636 -5.477 21.320 1.00 95.62 169 PHE A CA 1
ATOM 1316 C C . PHE A 1 169 ? -21.147 -5.371 21.675 1.00 95.62 169 PHE A C 1
ATOM 1318 O O . PHE A 1 169 ? -20.593 -6.286 22.276 1.00 95.62 169 PHE A O 1
ATOM 1325 N N . LEU A 1 170 ? -20.505 -4.232 21.391 1.00 94.50 170 LEU A N 1
ATOM 1326 C CA . LEU A 1 170 ? -19.083 -4.032 21.695 1.00 94.50 170 LEU A CA 1
ATOM 1327 C C . LEU A 1 170 ? -18.781 -4.094 23.200 1.00 94.50 170 LEU A C 1
ATOM 1329 O O . LEU A 1 170 ? -17.686 -4.487 23.582 1.00 94.50 170 LEU A O 1
ATOM 1333 N N . ARG A 1 171 ? -19.737 -3.721 24.060 1.00 94.69 171 ARG A N 1
ATOM 1334 C CA . ARG A 1 171 ? -19.610 -3.835 25.524 1.00 94.69 171 ARG A CA 1
ATOM 1335 C C . ARG A 1 171 ? -19.753 -5.265 26.038 1.00 94.69 171 ARG A C 1
ATOM 1337 O O . ARG A 1 171 ? -19.290 -5.547 27.136 1.00 94.69 171 ARG A O 1
ATOM 1344 N N . GLN A 1 172 ? -20.430 -6.130 25.287 1.00 94.44 172 GLN A N 1
ATOM 1345 C CA . GLN A 1 172 ? -20.586 -7.547 25.618 1.00 94.44 172 GLN A CA 1
ATOM 1346 C C . GLN A 1 172 ? -19.382 -8.384 25.175 1.00 94.44 172 GLN A C 1
ATOM 1348 O O . GLN A 1 172 ? -19.251 -9.524 25.619 1.00 94.44 172 GLN A O 1
ATOM 1353 N N . LEU A 1 173 ? -18.504 -7.832 24.329 1.00 93.88 173 LEU A N 1
ATOM 1354 C CA . LEU A 1 173 ? -17.273 -8.505 23.937 1.00 93.88 173 LEU A CA 1
ATOM 1355 C C . LEU A 1 173 ? -16.379 -8.747 25.165 1.00 93.88 173 LEU A C 1
ATOM 1357 O O . LEU A 1 173 ? -16.239 -7.860 26.015 1.00 93.88 173 LEU A O 1
ATOM 1361 N N . PRO A 1 174 ? -15.748 -9.929 25.261 1.00 88.44 174 PRO A N 1
ATOM 1362 C CA . PRO A 1 174 ? -14.825 -10.224 26.344 1.00 88.44 174 PRO A CA 1
ATOM 1363 C C . PRO A 1 174 ? -13.631 -9.264 26.304 1.00 88.44 1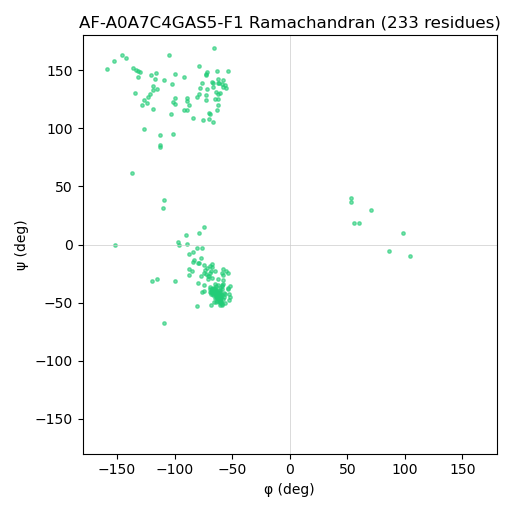74 PRO A C 1
ATOM 1365 O O . PRO A 1 174 ? -13.144 -8.903 25.233 1.00 88.44 174 PRO A O 1
ATOM 1368 N N . ASP A 1 175 ? -13.169 -8.856 27.487 1.00 90.69 175 ASP A N 1
ATOM 1369 C CA . ASP A 1 175 ? -11.969 -8.030 27.680 1.00 90.69 175 ASP A CA 1
ATOM 1370 C C . ASP A 1 175 ? -12.001 -6.642 27.002 1.00 90.69 175 ASP A C 1
ATOM 1372 O O . ASP A 1 175 ? -10.961 -5.997 26.837 1.00 90.69 175 ASP A O 1
ATOM 1376 N N . ALA A 1 176 ? -13.192 -6.150 26.634 1.00 91.62 176 ALA A N 1
ATOM 1377 C CA . ALA A 1 176 ? -13.378 -4.778 26.176 1.00 91.62 176 ALA A CA 1
ATOM 1378 C C . ALA A 1 176 ? -13.181 -3.800 27.347 1.00 91.62 176 ALA A C 1
ATOM 1380 O O . ALA A 1 176 ? -13.986 -3.724 28.275 1.00 91.62 176 ALA A O 1
ATOM 1381 N N . VAL A 1 177 ? -12.108 -3.013 27.287 1.00 93.50 177 VAL A N 1
ATOM 1382 C CA . VAL A 1 177 ? -11.737 -2.037 28.325 1.00 93.50 177 VAL A CA 1
ATOM 1383 C C . VAL A 1 177 ? -12.651 -0.817 28.263 1.00 93.50 177 VAL A C 1
ATOM 1385 O O . VAL A 1 177 ? -13.049 -0.256 29.286 1.00 93.50 177 VAL A O 1
ATOM 1388 N N . ALA A 1 178 ? -12.970 -0.376 27.047 1.00 93.75 178 ALA A N 1
ATOM 1389 C CA . ALA A 1 178 ? -13.831 0.770 26.820 1.00 93.75 178 ALA A CA 1
ATOM 1390 C C . ALA A 1 178 ? -14.449 0.766 25.430 1.00 93.75 178 ALA A C 1
ATOM 1392 O O . ALA A 1 178 ? -13.837 0.309 24.471 1.00 93.75 178 ALA A O 1
ATOM 1393 N N . VAL A 1 179 ? -15.641 1.356 25.326 1.00 95.31 179 VAL A N 1
ATOM 1394 C CA . VAL A 1 179 ? -16.348 1.561 24.059 1.00 95.31 179 VAL A CA 1
ATOM 1395 C C . VAL A 1 179 ? -16.756 3.023 23.954 1.00 95.31 179 VAL A C 1
ATOM 1397 O O . VAL A 1 179 ? -17.517 3.519 24.789 1.00 95.31 179 VAL A O 1
ATOM 1400 N N . GLU A 1 180 ? -16.268 3.707 22.923 1.00 93.94 180 GLU A N 1
ATOM 1401 C CA . GLU A 1 180 ? -16.491 5.135 22.702 1.00 93.94 180 GLU A CA 1
ATOM 1402 C C . GLU A 1 180 ? -16.979 5.430 21.281 1.00 93.94 180 GLU A C 1
ATOM 1404 O O . GLU A 1 180 ? -16.685 4.740 20.301 1.00 93.94 180 GLU A O 1
ATOM 1409 N N . THR A 1 181 ? -17.787 6.478 21.165 1.00 92.88 181 THR A N 1
ATOM 1410 C CA . THR A 1 181 ? -18.247 6.998 19.879 1.00 92.88 181 THR A CA 1
ATOM 1411 C C . THR A 1 181 ? -17.295 8.082 19.420 1.00 92.88 181 THR A C 1
ATOM 1413 O O . THR A 1 181 ? -17.209 9.129 20.055 1.00 92.88 181 THR A O 1
ATOM 1416 N N . VAL A 1 182 ? -16.617 7.837 18.303 1.00 91.88 182 VAL A N 1
ATOM 1417 C CA . VAL A 1 182 ? -15.793 8.842 17.633 1.00 91.88 182 VAL A CA 1
ATOM 1418 C C . VAL A 1 182 ? -16.694 9.583 16.643 1.00 91.88 182 VAL A C 1
ATOM 1420 O O . VAL A 1 182 ? -17.216 8.927 15.740 1.00 91.88 182 VAL A O 1
ATOM 1423 N N . PRO A 1 183 ? -16.940 10.892 16.822 1.00 86.69 183 PRO A N 1
ATOM 1424 C CA . PRO A 1 183 ? -17.690 11.670 15.848 1.00 86.69 183 PRO A CA 1
ATOM 1425 C C . PRO A 1 183 ? -16.874 11.802 14.561 1.00 86.69 183 PRO A C 1
ATOM 1427 O O . PRO A 1 183 ? -15.656 11.991 14.603 1.00 86.69 183 PRO A O 1
ATOM 1430 N N . GLU A 1 184 ? -17.543 11.692 13.420 1.00 80.88 184 GLU A N 1
ATOM 1431 C CA . GLU A 1 184 ? -16.918 11.962 12.132 1.00 80.88 184 GLU A CA 1
ATOM 1432 C C . GLU A 1 184 ? -16.819 13.475 11.909 1.00 80.88 184 GLU A C 1
ATOM 1434 O O . GLU A 1 184 ? -17.763 14.222 12.177 1.00 80.88 184 GLU A O 1
ATOM 1439 N N . ASP A 1 185 ? -15.658 13.932 11.443 1.00 74.94 185 ASP A N 1
ATOM 1440 C CA . ASP A 1 185 ? -15.464 15.322 11.049 1.00 74.94 185 ASP A CA 1
ATOM 1441 C C . ASP A 1 185 ? -15.948 15.499 9.605 1.00 74.94 185 ASP A C 1
ATOM 1443 O O . ASP A 1 185 ? -15.317 15.016 8.666 1.00 74.94 185 ASP A O 1
ATOM 1447 N N . LEU A 1 186 ? -17.080 16.186 9.433 1.00 69.31 186 LEU A N 1
ATOM 1448 C CA . LEU A 1 186 ? -17.698 16.470 8.130 1.00 69.31 186 LEU A CA 1
ATOM 1449 C C . LEU A 1 186 ? -17.018 17.634 7.384 1.00 69.31 186 LEU A C 1
ATOM 1451 O O . LEU A 1 186 ? -17.549 18.133 6.387 1.00 69.31 186 LEU A O 1
ATOM 1455 N N . SER A 1 187 ? -15.866 18.104 7.867 1.00 71.62 187 SER A N 1
ATOM 1456 C CA . SER A 1 187 ? -15.094 19.148 7.202 1.00 71.62 187 SER A CA 1
ATOM 1457 C C . SER A 1 187 ? -14.717 18.730 5.770 1.00 71.62 187 SER A C 1
ATOM 1459 O O . SER A 1 187 ? -14.280 17.599 5.541 1.00 71.62 187 SER A O 1
ATOM 1461 N N . PRO A 1 188 ? -14.861 19.623 4.772 1.00 66.44 188 PRO A N 1
ATOM 1462 C CA . PRO A 1 188 ? -14.617 19.280 3.376 1.00 66.44 188 PRO A CA 1
ATOM 1463 C C . PRO A 1 188 ? -13.155 18.870 3.147 1.00 66.44 188 PRO A C 1
ATOM 1465 O O . PRO A 1 188 ? -12.229 19.635 3.401 1.00 66.44 188 PRO A O 1
ATOM 1468 N N . THR A 1 189 ? -12.954 17.680 2.582 1.00 67.12 189 THR A N 1
ATOM 1469 C CA . THR A 1 189 ? -11.655 17.028 2.312 1.00 67.12 189 THR A CA 1
ATOM 1470 C C . THR A 1 189 ? -10.866 17.619 1.130 1.00 67.12 189 THR A C 1
ATOM 1472 O O . THR A 1 189 ? -9.916 17.011 0.637 1.00 67.12 189 THR A O 1
ATOM 1475 N N . GLY A 1 190 ? -11.231 18.812 0.651 1.00 70.00 190 GLY A N 1
ATOM 1476 C CA . GLY A 1 190 ? -10.580 19.459 -0.488 1.00 70.00 190 GLY A CA 1
ATOM 1477 C C . GLY A 1 190 ? -9.229 20.075 -0.126 1.00 70.00 190 GLY A C 1
ATOM 1478 O O . GLY A 1 190 ? -9.090 20.733 0.903 1.00 70.00 190 GLY A O 1
ATOM 1479 N N . LEU A 1 191 ? -8.235 19.926 -1.008 1.00 75.50 191 LEU A N 1
ATOM 1480 C CA . LEU A 1 191 ? -6.972 20.652 -0.867 1.00 75.50 191 LEU A CA 1
ATOM 1481 C C . LEU A 1 191 ? -7.231 22.168 -0.845 1.00 75.50 191 LEU A C 1
ATOM 1483 O O . LEU A 1 191 ? -8.062 22.663 -1.618 1.00 75.50 191 LEU A O 1
ATOM 1487 N N . PRO A 1 192 ? -6.502 22.937 -0.014 1.00 83.44 192 PRO A N 1
ATOM 1488 C CA . PRO A 1 192 ? -6.646 24.382 -0.007 1.00 83.44 192 PRO A CA 1
ATOM 1489 C C . PRO A 1 192 ? -6.285 24.922 -1.393 1.00 83.44 192 PRO A C 1
ATOM 1491 O O . PRO A 1 192 ? -5.228 24.605 -1.941 1.00 83.44 192 PRO A O 1
ATOM 1494 N N . ARG A 1 193 ? -7.153 25.768 -1.964 1.00 84.88 193 ARG A N 1
ATOM 1495 C CA . ARG A 1 193 ? -6.984 26.301 -3.331 1.00 84.88 193 ARG A CA 1
ATOM 1496 C C . ARG A 1 193 ? -5.605 26.930 -3.556 1.00 84.88 193 ARG A C 1
ATOM 1498 O O . ARG A 1 193 ? -5.039 26.770 -4.631 1.00 84.88 193 ARG A O 1
ATOM 1505 N N . GLY A 1 194 ? -5.041 27.583 -2.535 1.00 88.06 194 GLY A N 1
ATOM 1506 C CA . GLY A 1 194 ? -3.700 28.173 -2.597 1.00 88.06 194 GLY A CA 1
ATOM 1507 C C . GLY A 1 194 ? -2.591 27.153 -2.869 1.00 88.06 194 GLY A C 1
ATOM 1508 O O . GLY A 1 194 ? -1.704 27.426 -3.673 1.00 88.06 194 GLY A O 1
ATOM 1509 N N . LEU A 1 195 ? -2.672 25.956 -2.279 1.00 86.19 195 LEU A N 1
ATOM 1510 C CA . LEU A 1 195 ? -1.695 24.892 -2.511 1.00 86.19 195 LEU A CA 1
ATOM 1511 C C . LEU A 1 195 ? -1.798 24.346 -3.939 1.00 86.19 195 LEU A C 1
ATOM 1513 O O . LEU A 1 195 ? -0.781 24.167 -4.601 1.00 86.19 195 LEU A O 1
ATOM 1517 N N . VAL A 1 196 ? -3.020 24.134 -4.439 1.00 86.62 196 VAL A N 1
ATOM 1518 C CA . VAL A 1 196 ? -3.249 23.666 -5.817 1.00 86.62 196 VAL A CA 1
ATOM 1519 C C . VAL A 1 196 ? -2.689 24.667 -6.829 1.00 86.62 196 VAL A C 1
ATOM 1521 O O . VAL A 1 196 ? -1.989 24.279 -7.765 1.00 86.62 196 VAL A O 1
ATOM 1524 N N . ILE A 1 197 ? -2.937 25.963 -6.618 1.00 91.75 197 ILE A N 1
ATOM 1525 C CA . ILE A 1 197 ? -2.395 27.033 -7.464 1.00 91.75 197 ILE A CA 1
ATOM 1526 C C . ILE A 1 197 ? -0.862 27.037 -7.410 1.00 91.75 197 ILE A C 1
ATOM 1528 O O . ILE A 1 197 ? -0.222 27.062 -8.459 1.00 91.75 197 ILE A O 1
ATOM 1532 N N . ALA A 1 198 ? -0.266 26.949 -6.216 1.00 91.69 198 ALA A N 1
ATOM 1533 C CA . ALA A 1 198 ? 1.187 26.929 -6.049 1.00 91.69 198 ALA A CA 1
ATOM 1534 C C . ALA A 1 198 ? 1.843 25.739 -6.769 1.00 91.69 198 ALA A C 1
ATOM 1536 O O . ALA A 1 198 ? 2.815 25.927 -7.498 1.00 91.69 198 ALA A O 1
ATOM 1537 N N . ILE A 1 199 ? 1.279 24.533 -6.628 1.00 90.50 199 ILE A N 1
ATOM 1538 C CA . ILE A 1 199 ? 1.755 23.333 -7.332 1.00 90.50 199 ILE A CA 1
ATOM 1539 C C . ILE A 1 199 ? 1.639 23.523 -8.846 1.00 90.50 199 ILE A C 1
ATOM 1541 O O . ILE A 1 199 ? 2.579 23.221 -9.577 1.00 90.50 199 ILE A O 1
ATOM 1545 N N . THR A 1 200 ? 0.521 24.069 -9.326 1.00 90.50 200 THR A N 1
ATOM 1546 C CA . THR A 1 200 ? 0.306 24.296 -10.763 1.00 90.50 200 THR A CA 1
ATOM 1547 C C . THR A 1 200 ? 1.333 25.278 -11.335 1.00 90.50 200 THR A C 1
ATOM 1549 O O . THR A 1 200 ? 1.914 25.013 -12.386 1.00 90.50 200 THR A O 1
ATOM 1552 N N . ILE A 1 201 ? 1.614 26.379 -10.628 1.00 94.44 201 ILE A N 1
ATOM 1553 C CA . ILE A 1 201 ? 2.646 27.352 -11.017 1.00 94.44 201 ILE A CA 1
ATOM 1554 C C . ILE A 1 201 ? 4.029 26.699 -11.017 1.00 94.44 201 ILE A C 1
ATOM 1556 O O . ILE A 1 201 ? 4.783 26.880 -11.971 1.00 94.44 201 ILE A O 1
ATOM 1560 N N . LEU A 1 202 ? 4.356 25.917 -9.983 1.00 94.38 202 LEU A N 1
ATOM 1561 C CA . LEU A 1 202 ? 5.639 25.223 -9.881 1.00 94.38 202 LEU A CA 1
ATOM 1562 C C . LEU A 1 202 ? 5.848 24.258 -11.055 1.00 94.38 202 LEU A C 1
ATOM 1564 O O . LEU A 1 202 ? 6.907 24.275 -11.677 1.00 94.38 202 LEU A O 1
ATOM 1568 N N . VAL A 1 203 ? 4.834 23.456 -11.390 1.00 92.88 203 VAL A N 1
ATOM 1569 C CA . VAL A 1 203 ? 4.873 22.535 -12.536 1.00 92.88 203 VAL A CA 1
ATOM 1570 C C . VAL A 1 203 ? 5.024 23.307 -13.848 1.00 92.88 203 VAL A C 1
ATOM 1572 O O . VAL A 1 203 ? 5.859 22.944 -14.673 1.00 92.88 203 VAL A O 1
ATOM 1575 N N . ALA A 1 204 ? 4.280 24.401 -14.035 1.00 93.00 204 ALA A N 1
ATOM 1576 C CA . ALA A 1 204 ? 4.403 25.233 -15.230 1.00 93.00 204 ALA A CA 1
ATOM 1577 C C . ALA A 1 204 ? 5.813 25.836 -15.370 1.00 93.00 204 ALA A C 1
ATOM 1579 O O . ALA A 1 204 ? 6.381 25.838 -16.462 1.00 93.00 204 ALA A O 1
ATOM 1580 N N . LEU A 1 205 ? 6.410 26.289 -14.261 1.00 94.25 205 LEU A N 1
ATOM 1581 C CA . LEU A 1 205 ? 7.771 26.823 -14.230 1.00 94.25 205 LEU A CA 1
ATOM 1582 C C . LEU A 1 205 ? 8.814 25.733 -14.518 1.00 94.25 205 LEU A C 1
ATOM 1584 O O . LEU A 1 205 ? 9.752 25.964 -15.277 1.00 94.25 205 LEU A O 1
ATOM 1588 N N . ALA A 1 206 ? 8.631 24.532 -13.963 1.00 92.25 206 ALA A N 1
ATOM 1589 C CA . ALA A 1 206 ? 9.509 23.383 -14.188 1.00 92.25 206 ALA A CA 1
ATOM 1590 C C . ALA A 1 206 ? 9.497 22.895 -15.648 1.00 92.25 206 ALA A C 1
ATOM 1592 O O . ALA A 1 206 ? 10.467 22.292 -16.105 1.00 92.25 206 ALA A O 1
ATOM 1593 N N . LEU A 1 207 ? 8.435 23.193 -16.404 1.00 92.69 207 LEU A N 1
ATOM 1594 C CA . LEU A 1 207 ? 8.355 22.917 -17.839 1.00 92.69 207 LEU A CA 1
ATOM 1595 C C . LEU A 1 207 ? 9.095 23.955 -18.702 1.00 92.69 207 LEU A C 1
ATOM 1597 O O . LEU A 1 207 ? 9.388 23.663 -19.863 1.00 92.69 207 LEU A O 1
ATOM 1601 N N . LEU A 1 208 ? 9.451 25.133 -18.171 1.00 90.50 208 LEU A N 1
ATOM 1602 C CA . LEU A 1 208 ? 10.154 26.168 -18.942 1.00 90.50 208 LEU A CA 1
ATOM 1603 C C . LEU A 1 208 ? 11.547 25.722 -19.421 1.00 90.50 208 LEU A C 1
ATOM 1605 O O . LEU A 1 208 ? 11.808 25.871 -20.616 1.00 90.50 208 LEU A O 1
ATOM 1609 N N . PRO A 1 209 ? 12.439 25.144 -18.587 1.00 89.50 209 PRO A N 1
ATOM 1610 C CA . PRO A 1 209 ? 13.741 24.669 -19.057 1.00 89.50 209 PRO A CA 1
ATOM 1611 C C . PRO A 1 209 ? 13.664 23.655 -20.215 1.00 89.50 209 PRO A C 1
ATOM 1613 O O . PRO A 1 209 ? 14.314 23.899 -21.235 1.00 89.50 209 PRO A O 1
ATOM 1616 N N . PRO A 1 210 ? 12.866 22.565 -20.157 1.00 85.62 210 PRO A N 1
ATOM 1617 C CA . PRO A 1 210 ? 12.766 21.638 -21.283 1.00 85.62 210 PRO A CA 1
ATOM 1618 C C . PRO A 1 210 ? 12.138 22.281 -22.528 1.00 85.62 210 PRO A C 1
ATOM 1620 O O . PRO A 1 210 ? 12.582 21.987 -23.637 1.00 85.62 210 PRO A O 1
ATOM 1623 N N . LEU A 1 211 ? 11.183 23.208 -22.377 1.00 87.25 211 LEU A N 1
ATOM 1624 C CA . LEU A 1 211 ? 10.636 23.985 -23.499 1.00 87.25 211 LEU A CA 1
ATOM 1625 C C . LEU A 1 211 ? 11.689 24.883 -24.157 1.00 87.25 211 LEU A C 1
ATOM 1627 O O . LEU A 1 211 ? 11.763 24.942 -25.384 1.00 87.25 211 LEU A O 1
ATOM 1631 N N . LEU A 1 212 ? 12.525 25.560 -23.366 1.00 85.00 212 LEU A N 1
ATOM 1632 C CA . LEU A 1 212 ? 13.622 26.383 -23.877 1.00 85.00 212 LEU A CA 1
ATOM 1633 C C . LEU A 1 212 ? 14.661 25.529 -24.611 1.00 85.00 212 LEU A C 1
ATOM 1635 O O . LEU A 1 212 ? 15.096 25.909 -25.697 1.00 85.00 212 LEU A O 1
ATOM 1639 N N . VAL A 1 213 ? 14.999 24.351 -24.080 1.00 81.06 213 VAL A N 1
ATOM 1640 C CA . VAL A 1 213 ? 15.894 23.390 -24.744 1.00 81.06 213 VAL A CA 1
ATOM 1641 C C . VAL A 1 213 ? 15.282 22.878 -26.051 1.00 81.06 213 VAL A C 1
ATOM 1643 O O . VAL A 1 213 ? 15.965 22.844 -27.075 1.00 81.06 213 VAL A O 1
ATOM 1646 N N . ALA A 1 214 ? 13.997 22.519 -26.056 1.00 79.81 214 ALA A N 1
ATOM 1647 C CA . ALA A 1 214 ? 13.296 22.082 -27.261 1.00 79.81 214 ALA A CA 1
ATOM 1648 C C . ALA A 1 214 ? 13.252 23.192 -28.325 1.00 79.81 214 ALA A C 1
ATOM 1650 O O . ALA A 1 214 ? 13.583 22.951 -29.488 1.00 79.81 214 ALA A O 1
ATOM 1651 N N . ARG A 1 215 ? 12.935 24.431 -27.920 1.00 81.75 215 ARG A N 1
ATOM 1652 C CA . ARG A 1 215 ? 12.951 25.607 -28.800 1.00 81.75 215 ARG A CA 1
ATOM 1653 C C . ARG A 1 215 ? 14.344 25.852 -29.372 1.00 81.75 215 ARG A C 1
ATOM 1655 O O . ARG A 1 215 ? 14.456 26.044 -30.577 1.00 81.75 215 ARG A O 1
ATOM 1662 N N . ALA A 1 216 ? 15.387 25.800 -28.545 1.00 77.94 216 ALA A N 1
ATOM 1663 C CA . ALA A 1 216 ? 16.770 25.980 -28.982 1.00 77.94 216 ALA A CA 1
ATOM 1664 C C . ALA A 1 216 ? 17.221 24.892 -29.974 1.00 77.94 216 ALA A C 1
ATOM 1666 O O . ALA A 1 216 ? 17.974 25.178 -30.905 1.00 77.94 216 ALA A O 1
ATOM 1667 N N . ARG A 1 217 ? 16.740 23.649 -29.817 1.00 71.62 217 ARG A N 1
ATOM 1668 C CA . ARG A 1 217 ? 17.016 22.552 -30.762 1.00 71.62 217 ARG A CA 1
ATOM 1669 C C . ARG A 1 217 ? 16.331 22.746 -32.117 1.00 71.62 217 ARG A C 1
ATOM 1671 O O . ARG A 1 217 ? 16.925 22.393 -33.132 1.00 71.62 217 ARG A O 1
ATOM 1678 N N . LEU A 1 218 ? 15.116 23.295 -32.133 1.00 76.31 218 LEU A N 1
ATOM 1679 C CA . LEU A 1 218 ? 14.314 23.484 -33.349 1.00 76.31 218 LEU A CA 1
ATOM 1680 C C . LEU A 1 218 ? 14.596 24.813 -34.067 1.00 76.31 218 LEU A C 1
ATOM 1682 O O . LEU A 1 218 ? 14.410 24.909 -35.279 1.00 76.31 218 LEU A O 1
ATOM 1686 N N . SER A 1 219 ? 15.053 25.841 -33.348 1.00 74.56 219 SER A N 1
ATOM 1687 C CA . SER A 1 219 ? 15.404 27.129 -33.943 1.00 74.56 219 SER A CA 1
ATOM 1688 C C . SER A 1 219 ? 16.703 27.030 -34.740 1.00 74.56 219 SER A C 1
ATOM 1690 O O . SER A 1 219 ? 17.732 26.590 -34.220 1.00 74.56 219 SER A O 1
ATOM 1692 N N . LYS A 1 220 ? 16.680 27.494 -35.992 1.00 69.38 220 LYS A N 1
ATOM 1693 C CA . LYS A 1 220 ? 17.894 27.694 -36.787 1.00 69.38 220 LYS A CA 1
ATOM 1694 C C . LYS A 1 220 ? 18.412 29.109 -36.543 1.00 69.38 220 LYS A C 1
ATOM 1696 O O . LYS A 1 220 ? 17.657 30.065 -36.677 1.00 69.38 220 LYS A O 1
ATOM 1701 N N . THR A 1 221 ? 19.677 29.227 -36.156 1.00 68.44 221 THR A N 1
ATOM 1702 C CA . THR A 1 221 ? 20.362 30.510 -35.955 1.00 68.44 221 THR A CA 1
ATOM 1703 C C . THR A 1 221 ? 21.574 30.584 -36.875 1.00 68.44 221 THR A C 1
ATOM 1705 O O . THR A 1 221 ? 22.195 29.562 -37.161 1.00 68.44 221 THR A O 1
ATOM 1708 N N . THR A 1 222 ? 21.880 31.784 -37.358 1.00 68.81 222 THR A N 1
ATOM 1709 C CA . THR A 1 222 ? 23.066 32.094 -38.170 1.00 68.81 222 THR A CA 1
ATOM 1710 C C . THR A 1 222 ? 24.287 32.448 -37.319 1.00 68.81 222 THR A C 1
ATOM 1712 O O . THR A 1 222 ? 25.381 32.575 -37.858 1.00 68.81 222 THR A O 1
ATOM 1715 N N . GLN A 1 223 ? 24.120 32.596 -36.001 1.00 71.19 223 GLN A N 1
ATOM 1716 C CA . GLN A 1 223 ? 25.218 32.824 -35.059 1.00 71.19 223 GLN A CA 1
ATOM 1717 C C . GLN A 1 223 ? 25.738 31.491 -34.492 1.00 71.19 223 GLN A C 1
ATOM 1719 O O . GLN A 1 223 ? 24.934 30.583 -34.255 1.00 71.19 223 GLN A O 1
ATOM 1724 N N . PRO A 1 224 ? 27.056 31.353 -34.251 1.00 65.88 224 PRO A N 1
ATOM 1725 C CA . PRO A 1 224 ? 27.621 30.150 -33.649 1.00 65.88 224 PRO A CA 1
ATOM 1726 C C . PRO A 1 224 ? 26.997 29.895 -32.270 1.00 65.88 224 PRO A C 1
ATOM 1728 O O . PRO A 1 224 ? 26.757 30.822 -31.495 1.00 65.88 224 PRO A O 1
ATOM 1731 N N . ARG A 1 225 ? 26.687 28.627 -31.971 1.00 66.25 225 ARG A N 1
ATOM 1732 C CA . ARG A 1 225 ? 26.126 28.242 -30.670 1.00 66.25 225 ARG A CA 1
ATOM 1733 C C . ARG A 1 225 ? 27.182 28.461 -29.591 1.00 66.25 225 ARG A C 1
ATOM 1735 O O . ARG A 1 225 ? 28.347 28.139 -29.788 1.00 66.25 225 ARG A O 1
ATOM 1742 N N . ILE A 1 226 ? 26.770 28.984 -28.443 1.00 64.81 226 ILE A N 1
ATOM 1743 C CA . ILE A 1 226 ? 27.659 29.124 -27.289 1.00 64.81 226 ILE A CA 1
ATOM 1744 C C . ILE A 1 226 ? 27.927 27.715 -26.749 1.00 64.81 226 ILE A C 1
ATOM 1746 O O . ILE A 1 226 ? 27.028 27.078 -26.197 1.00 64.81 226 ILE A O 1
ATOM 1750 N N . HIS A 1 227 ? 29.145 27.214 -26.945 1.00 61.50 227 HIS A N 1
ATOM 1751 C CA . HIS A 1 227 ? 29.604 25.954 -26.372 1.00 61.50 227 HIS A CA 1
ATOM 1752 C C . HIS A 1 227 ? 30.227 26.229 -24.999 1.00 61.50 227 HIS A C 1
ATOM 1754 O O . HIS A 1 227 ? 31.139 27.039 -24.876 1.00 61.50 227 HIS A O 1
ATOM 1760 N N . LEU A 1 228 ? 29.708 25.573 -23.955 1.00 58.47 228 LEU A N 1
ATOM 1761 C CA . LEU A 1 228 ? 30.251 25.682 -22.592 1.00 58.47 228 LEU A CA 1
ATOM 1762 C C . LEU A 1 228 ? 31.606 24.964 -22.446 1.00 58.47 228 LEU A C 1
ATOM 1764 O O . LEU A 1 228 ? 32.347 25.215 -21.502 1.00 58.47 228 LEU A O 1
ATOM 1768 N N . ILE A 1 229 ? 31.887 24.039 -23.365 1.00 59.69 229 ILE A N 1
ATOM 1769 C CA . ILE A 1 229 ? 33.112 23.249 -23.442 1.00 59.69 229 ILE A CA 1
ATOM 1770 C C . ILE A 1 229 ? 33.968 23.886 -24.532 1.00 59.69 229 ILE A C 1
ATOM 1772 O O . ILE A 1 229 ? 33.502 24.047 -25.660 1.00 59.69 229 ILE A O 1
ATOM 1776 N N . GLN A 1 230 ? 35.185 24.282 -24.167 1.00 60.50 230 GLN A N 1
ATOM 1777 C CA . GLN A 1 230 ? 36.150 24.861 -25.092 1.00 60.50 230 GLN A CA 1
ATOM 1778 C C . GLN A 1 230 ? 36.501 23.837 -26.176 1.00 60.50 230 GLN A C 1
ATOM 1780 O O . GLN A 1 230 ? 36.808 22.686 -25.870 1.00 60.50 230 GLN A O 1
ATOM 1785 N N . ASP A 1 231 ? 36.416 24.269 -27.429 1.00 60.69 231 ASP A N 1
ATOM 1786 C CA . ASP A 1 231 ? 36.674 23.435 -28.596 1.00 60.69 231 ASP A CA 1
ATOM 1787 C C . ASP A 1 231 ? 38.149 22.999 -28.618 1.00 60.69 231 ASP A C 1
ATOM 1789 O O . ASP A 1 231 ? 39.046 23.841 -28.512 1.00 60.69 231 ASP A O 1
ATOM 1793 N N . MET A 1 232 ? 38.403 21.689 -28.692 1.00 60.62 232 MET A N 1
ATOM 1794 C CA . MET A 1 232 ? 39.761 21.123 -28.632 1.00 60.62 232 MET A CA 1
ATOM 1795 C C . MET A 1 232 ? 40.529 21.279 -29.951 1.00 60.62 232 MET A C 1
ATOM 1797 O O . MET A 1 232 ? 41.744 21.106 -29.959 1.00 60.62 232 MET A O 1
ATOM 1801 N N . ASP A 1 233 ? 39.843 21.656 -31.030 1.00 61.50 233 ASP A N 1
ATOM 1802 C CA . ASP A 1 233 ? 40.425 21.860 -32.362 1.00 61.50 233 ASP A CA 1
ATOM 1803 C C . ASP A 1 233 ? 41.124 23.225 -32.522 1.00 61.50 233 ASP A C 1
ATOM 1805 O O . ASP A 1 233 ? 41.699 23.512 -33.569 1.00 61.50 233 ASP A O 1
ATOM 1809 N N . ASN A 1 234 ? 41.084 24.078 -31.492 1.00 57.72 234 ASN A N 1
ATOM 1810 C CA . ASN A 1 234 ? 41.651 25.430 -31.505 1.00 57.72 234 ASN A CA 1
ATOM 1811 C C . ASN A 1 234 ? 42.915 25.553 -30.619 1.00 57.72 234 ASN A C 1
ATOM 1813 O O . ASN A 1 234 ? 43.089 26.557 -29.920 1.00 57.72 234 ASN A O 1
ATOM 1817 N N . GLN A 1 235 ? 43.763 24.514 -30.618 1.00 51.94 235 GLN A N 1
ATOM 1818 C CA . GLN A 1 235 ? 45.098 24.500 -29.994 1.00 51.94 235 GLN A CA 1
ATOM 1819 C C . GLN A 1 235 ? 46.215 24.655 -31.025 1.00 51.94 235 GLN A C 1
ATOM 1821 O O . GLN A 1 235 ? 46.136 24.000 -32.087 1.00 51.94 235 GLN A O 1
#

Radius of gyration: 29.04 Å; Cα contacts (8 Å, |Δi|>4): 242; chains: 1; bounding box: 72×48×69 Å

Sequence (235 aa):
MLAEFDSPGALLTAAEQVRDAGFRRWDTHSPFPVHGIDQAMGIRRTRLPWIVFVAGLFGVTAGLALQWLTNAASAADAPGLWTIFQGYNYVISEKPALSLPAFIPVIFELTILCAALAAVIGMFAMNNLPRHAHPLLAHPRFRRVTSDRFFLVIDADDPQFDPARTRDFLRQLPDAVAVETVPEDLSPTGLPRGLVIAITILVALALLPPLLVARARLSKTTQPRIHLIQDMDNQ

Secondary structure (DSSP, 8-state):
-EEEESSHHHHHHHHHHHHHHT--SEEEE-SSPPTTHHHHHTPPPPSHHHHHHHHHHHHHHHHHHHHHHHHT--TTTSTTS-GGG-------TT--SS-HHHHHHHHHHHHHHHHHHHHHHHHHHHTT------HHHHSTGGGGTTTT-EEEEE-TTSTT--HHHHHHHHHHSTTEEEEE---------PPPHHHHHHHHHHHHHHTHHHHHHHHHHH---SSPP--SSPPTT--

Solvent-accessible surface area (backbone atoms only — not comparable to full-atom values): 13776 Å² total; per-residue (Å²): 64,39,37,34,23,79,42,73,67,43,48,39,57,46,33,35,52,45,39,73,73,62,62,81,45,60,53,75,46,56,57,59,93,62,87,63,40,57,66,31,56,62,61,76,85,77,66,60,66,60,53,20,49,52,31,22,52,47,15,38,52,49,32,50,50,50,48,42,36,47,30,52,30,37,65,83,80,46,78,85,58,57,80,91,72,46,26,57,63,65,82,60,91,82,48,65,59,80,44,65,82,77,44,45,65,57,20,50,53,35,17,51,52,35,20,52,50,37,44,55,54,46,50,32,56,77,68,61,46,92,64,92,77,55,60,62,74,76,36,80,77,51,70,35,30,74,71,72,34,32,37,41,36,43,43,78,86,21,95,80,57,39,81,65,61,50,50,54,52,57,66,67,38,72,70,51,75,44,75,49,80,69,71,80,74,85,69,79,90,67,78,59,66,67,58,58,50,52,52,51,52,50,53,56,55,65,48,45,62,60,49,51,52,52,48,60,72,72,54,86,71,96,65,84,78,90,66,93,64,81,70,81,87,80,118

Mean predicted aligned error: 9.88 Å

Foldseek 3Di:
DKFKFQDLVLVLQVLLVCVVVPWDAKDKFALDDRPCSCVSNVPDDDPLVVQLVVQLVVLLVCLQQVLCQAAPFACVNDPPPPPVSGHDHDQDPVDPSDDPVVSVVSSVVSSCVRSVVSNVVVVQVVVVPPDVDDLLCPDPVSVCSNPRMMMMGRDCPTPPDDPVVVQVVSVPRPRGPDDDDRDDDPPDPDDDPVVVVVVVVVVVVVVVVVVVVVCVVPDDDPDDDDDPDDDPVPD

Nearest PDB structures (foldseek):
  6loe-assembly1_D  TM=9.577E-01  e=5.424E-16  Roseiflexus castenholzii DSM 13941
  8k9e-assembly1_D  TM=9.166E-01  e=2.743E-14  Chloroflexus aurantiacus J-10-fl
  6f0k-assembly1_D  TM=8.006E-01  e=2.837E-11  Rhodothermus marinus DSM 4252
  6btm-assembly1_D  TM=7.636E-01  e=3.369E-10  Flavobacterium johnsoniae UW101